Protein AF-A0A853AL76-F1 (afdb_monomer_lite)

Foldseek 3Di:
DDDDPDDDPDDDLLVVLVVQLPQPLVVLVVVLVVLVVVCVCLVVCPPPPCSVVVVVVSVVVNVVSVVVSVVSVVSNQVSQLVSLVSVVWKKKWKQAPNDIDIDTDLVSLLVVLVCQLDGPDAWKMKIAIGSGYPPDPPDPDPQKMWIWGYDNVQQKTKIKIWGADPVRDIWIKMFFAPDFDPPQDFTAPTDPHPHTDDSRRMDGNVLSSQQSSQCNNPVDRGPSTDIDTDDDDDD

Sequence (235 aa):
MSAQVEPGPVEPPAVVFARLADVPVEALDKLIEATQEVYNDLNKVHGHPYWGDLVFHQGAAMKALKEARTCLEGLRSEAIGARNTELGVTVTTAVVGGERFYAQTEDSKAELVEKVLRPPQPGASHLYVWDRPHQDPEAPGPYVQVRIVTDTENEVGVLNFTEESEDGEMTSWHTLNPEPSPEAPALPFDAGSTLKFPRNAVLPFRDLRAALDEFTRSGQRPEAVQWQPARWGDI

Secondary structure (DSSP, 8-state):
-----PPPPPPPHHHHHHHHH---HHHHHHHHHHHHHHHTTGGGGTTSTTHHHHHHHHHHHHHHHHHHHHHHHHHHHHHHHHHHHHHT--EEEEEETTEEEEE-SHHHHHHHHHHHHS-SSSS-EEEEEESS----TTSS---EEEEEEEETTTTEEEEEEEEE-TT--EEEEEEE-SS--TT----BSSTT-S-B--GGG-EEHHHHHHHHHHHHHH-SPPSSSEEEE---S--

Radius of gyration: 24.46 Å; chains: 1; bounding box: 68×35×85 Å

Structure (mmCIF, N/CA/C/O backbone):
data_AF-A0A853AL76-F1
#
_entry.id   AF-A0A853AL76-F1
#
loop_
_atom_site.group_PDB
_atom_site.id
_atom_site.type_symbol
_atom_site.label_atom_id
_atom_site.label_alt_id
_atom_site.label_comp_id
_atom_site.label_asym_id
_atom_site.label_entity_id
_atom_site.label_seq_id
_atom_site.pdbx_PDB_ins_code
_atom_site.Cartn_x
_atom_site.Cartn_y
_atom_site.Cartn_z
_atom_site.occupancy
_atom_site.B_iso_or_equiv
_atom_site.auth_seq_id
_atom_site.auth_comp_id
_atom_site.auth_asym_id
_atom_site.auth_atom_id
_atom_site.pdbx_PDB_model_num
ATOM 1 N N . MET A 1 1 ? -23.937 6.898 -52.491 1.00 42.12 1 MET A N 1
ATOM 2 C CA . MET A 1 1 ? -24.278 6.011 -51.361 1.00 42.12 1 MET A CA 1
ATOM 3 C C . MET A 1 1 ? -22.981 5.656 -50.665 1.00 42.12 1 MET A C 1
ATOM 5 O O . MET A 1 1 ? -22.247 4.821 -51.174 1.00 42.12 1 MET A O 1
ATOM 9 N N . SER A 1 2 ? -22.648 6.358 -49.583 1.00 44.88 2 SER A N 1
ATOM 10 C CA . SER A 1 2 ? -21.522 5.979 -48.728 1.00 44.88 2 SER A CA 1
ATOM 11 C C . SER A 1 2 ? -22.012 4.880 -47.798 1.00 44.88 2 SER A C 1
ATOM 13 O O . SER A 1 2 ? -22.973 5.095 -47.062 1.00 44.88 2 SER A O 1
ATOM 15 N N . ALA A 1 3 ? -21.408 3.699 -47.886 1.00 48.62 3 ALA A N 1
ATOM 16 C CA . ALA A 1 3 ? -21.666 2.620 -46.947 1.00 48.62 3 ALA A CA 1
ATOM 17 C C . ALA A 1 3 ? -21.186 3.073 -45.562 1.00 48.62 3 ALA A C 1
ATOM 19 O O . ALA A 1 3 ? -19.996 3.321 -45.366 1.00 48.62 3 ALA A O 1
ATOM 20 N N . GLN A 1 4 ? -22.120 3.235 -44.626 1.00 50.47 4 GLN A N 1
ATOM 21 C CA . GLN A 1 4 ? -21.793 3.312 -43.209 1.00 50.47 4 GLN A CA 1
ATOM 22 C C . GLN A 1 4 ? -21.205 1.957 -42.822 1.00 50.47 4 GLN A C 1
ATOM 24 O O . GLN A 1 4 ? -21.886 0.937 -42.885 1.00 50.47 4 GLN A O 1
ATOM 29 N N . VAL A 1 5 ? -19.915 1.950 -42.493 1.00 52.81 5 VAL A N 1
ATOM 30 C CA . VAL A 1 5 ? -19.285 0.826 -41.808 1.00 52.81 5 VAL A CA 1
ATOM 31 C C . VAL A 1 5 ? -19.924 0.791 -40.427 1.00 52.81 5 VAL A C 1
ATOM 33 O O . VAL A 1 5 ? -19.683 1.690 -39.621 1.00 52.81 5 VAL A O 1
ATOM 36 N N . GLU A 1 6 ? -20.800 -0.182 -40.182 1.00 52.53 6 GLU A N 1
ATOM 37 C CA . GLU A 1 6 ? -21.284 -0.431 -38.828 1.00 52.53 6 GLU A CA 1
ATOM 38 C C . GLU A 1 6 ? -20.064 -0.718 -37.944 1.00 52.53 6 GLU A C 1
ATOM 40 O O . GLU A 1 6 ? -19.235 -1.559 -38.315 1.00 52.53 6 GLU A O 1
ATOM 45 N N . PRO A 1 7 ? -19.887 -0.003 -36.818 1.00 59.12 7 PRO A N 1
ATOM 46 C CA . PRO A 1 7 ? -18.803 -0.317 -35.910 1.00 59.12 7 PRO A CA 1
ATOM 47 C C . PRO A 1 7 ? -19.027 -1.747 -35.419 1.00 59.12 7 PRO A C 1
ATOM 49 O O . PRO A 1 7 ? -20.087 -2.071 -34.881 1.00 59.12 7 PRO A O 1
ATOM 52 N N . GLY A 1 8 ? -18.037 -2.612 -35.654 1.00 62.44 8 GLY A N 1
ATOM 53 C CA . GLY A 1 8 ? -18.016 -3.954 -35.082 1.00 62.44 8 GLY A CA 1
ATOM 54 C C . GLY A 1 8 ? -18.158 -3.903 -33.554 1.00 62.44 8 GLY A C 1
ATOM 55 O O . GLY A 1 8 ? -18.044 -2.825 -32.964 1.00 62.44 8 GLY A O 1
ATOM 56 N N . PRO A 1 9 ? -18.417 -5.046 -32.897 1.00 65.94 9 PRO A N 1
ATOM 57 C CA . PRO A 1 9 ? -18.637 -5.074 -31.456 1.00 65.94 9 PRO A CA 1
ATOM 58 C C . PRO A 1 9 ? -17.486 -4.370 -30.733 1.00 65.94 9 PRO A C 1
ATOM 60 O O . PRO A 1 9 ? -16.323 -4.746 -30.883 1.00 65.94 9 PRO A O 1
ATOM 63 N N . VAL A 1 10 ? -17.827 -3.310 -29.994 1.00 79.81 10 VAL A N 1
ATOM 64 C CA . VAL A 1 10 ? -16.864 -2.534 -29.214 1.00 79.81 10 VAL A CA 1
ATOM 65 C C . VAL A 1 10 ? -16.365 -3.434 -28.095 1.00 79.81 10 VAL A C 1
ATOM 67 O O . VAL A 1 10 ? -17.145 -3.953 -27.299 1.00 79.81 10 VAL A O 1
ATOM 70 N N . GLU A 1 11 ? -15.061 -3.662 -28.077 1.00 87.12 11 GLU A N 1
ATOM 71 C CA . GLU A 1 11 ? -14.426 -4.485 -27.062 1.00 87.12 11 GLU A CA 1
ATOM 72 C C . GLU A 1 11 ? -14.565 -3.845 -25.668 1.00 87.12 11 GLU A C 1
ATOM 74 O O . GLU A 1 11 ? -14.418 -2.624 -25.552 1.00 87.12 11 GLU A O 1
ATOM 79 N N . PRO A 1 12 ? -14.828 -4.627 -24.601 1.00 91.00 12 PRO A N 1
ATOM 80 C CA . PRO A 1 12 ? -14.943 -4.071 -23.258 1.00 91.00 12 PRO A CA 1
ATOM 81 C C . PRO A 1 12 ? -13.646 -3.363 -22.819 1.00 91.00 12 PRO A C 1
ATOM 83 O O . PRO A 1 12 ? -12.567 -3.949 -22.971 1.00 91.00 12 PRO A O 1
ATOM 86 N N . PRO A 1 13 ? -13.716 -2.164 -22.206 1.00 91.44 13 PRO A N 1
ATOM 87 C CA . PRO A 1 13 ? -12.535 -1.413 -21.768 1.00 91.44 13 PRO A CA 1
ATOM 88 C C . PRO A 1 13 ? -11.568 -2.221 -20.894 1.00 91.44 13 PRO A C 1
ATOM 90 O O . PRO A 1 13 ? -10.361 -2.185 -21.121 1.00 91.44 13 PRO A O 1
ATOM 93 N N . ALA A 1 14 ? -12.082 -3.035 -19.965 1.00 90.94 14 ALA A N 1
ATOM 94 C CA . ALA A 1 14 ? -11.262 -3.895 -19.109 1.00 90.94 14 ALA A CA 1
ATOM 95 C C . ALA A 1 14 ? -10.366 -4.873 -19.899 1.00 90.94 14 ALA A C 1
ATOM 97 O O . ALA A 1 14 ? -9.240 -5.147 -19.484 1.00 90.94 14 ALA A O 1
ATOM 98 N N . VAL A 1 15 ? -10.823 -5.369 -21.057 1.00 91.81 15 VAL A N 1
ATOM 99 C CA . VAL A 1 15 ? -10.020 -6.249 -21.928 1.00 91.81 15 VAL A CA 1
ATOM 100 C C . VAL A 1 15 ? -8.903 -5.457 -22.608 1.00 91.81 15 VAL A C 1
ATOM 102 O O . VAL A 1 15 ? -7.770 -5.930 -22.703 1.00 91.81 15 VAL A O 1
ATOM 105 N N . VAL A 1 16 ? -9.191 -4.223 -23.030 1.00 93.00 16 VAL A N 1
ATOM 106 C CA . VAL A 1 16 ? -8.184 -3.324 -23.604 1.00 93.00 16 VAL A CA 1
ATOM 107 C C . VAL A 1 16 ? -7.119 -2.973 -22.564 1.00 93.00 16 VAL A C 1
ATOM 109 O O . VAL A 1 16 ? -5.931 -3.126 -22.844 1.00 93.00 16 VAL A O 1
ATOM 112 N N . PHE A 1 17 ? -7.526 -2.578 -21.355 1.00 95.06 17 PHE A N 1
ATOM 113 C CA . PHE A 1 17 ? -6.604 -2.257 -20.265 1.00 95.06 17 PHE A CA 1
ATOM 114 C C . PHE A 1 17 ? -5.781 -3.465 -19.812 1.00 95.06 17 PHE A C 1
ATOM 116 O O . PHE A 1 17 ? -4.600 -3.309 -19.520 1.00 95.06 17 PHE A O 1
ATOM 123 N N . ALA A 1 18 ? -6.346 -4.677 -19.823 1.00 92.00 18 ALA A N 1
ATOM 124 C CA . ALA A 1 18 ? -5.580 -5.890 -19.542 1.00 92.00 18 ALA A CA 1
ATOM 125 C C . ALA A 1 18 ? -4.400 -6.058 -20.512 1.00 92.00 18 ALA A C 1
ATOM 127 O O . ALA A 1 18 ? -3.281 -6.280 -20.065 1.00 92.00 18 ALA A O 1
ATOM 128 N N . ARG A 1 19 ? -4.608 -5.842 -21.817 1.00 94.56 19 ARG A N 1
ATOM 129 C CA . ARG A 1 19 ? -3.509 -5.894 -22.797 1.00 94.56 19 ARG A CA 1
ATOM 130 C C . ARG A 1 19 ? -2.503 -4.758 -22.636 1.00 94.56 19 ARG A C 1
ATOM 132 O O . ARG A 1 19 ? -1.323 -4.957 -22.891 1.00 94.56 19 ARG A O 1
ATOM 139 N N . LEU A 1 20 ? -2.955 -3.569 -22.235 1.00 93.75 20 LEU A N 1
ATOM 140 C CA . LEU A 1 20 ? -2.058 -2.449 -21.930 1.00 93.75 20 LEU A CA 1
ATOM 141 C C . LEU A 1 20 ? -1.237 -2.690 -20.654 1.00 93.75 20 LEU A C 1
ATOM 143 O O . LEU A 1 20 ? -0.178 -2.093 -20.504 1.00 93.75 20 LEU A O 1
ATOM 147 N N . ALA A 1 21 ? -1.692 -3.563 -19.753 1.00 92.81 21 ALA A N 1
ATOM 148 C CA . ALA A 1 21 ? -0.931 -3.968 -18.576 1.00 92.81 21 ALA A CA 1
ATOM 149 C C . ALA A 1 21 ? 0.169 -5.002 -18.897 1.00 92.81 21 ALA A C 1
ATOM 151 O O . ALA A 1 21 ? 1.126 -5.105 -18.133 1.00 92.81 21 ALA A O 1
ATOM 152 N N . ASP A 1 22 ? 0.094 -5.705 -20.034 1.00 92.56 22 ASP A N 1
ATOM 153 C CA . ASP A 1 22 ? 1.081 -6.710 -20.479 1.00 92.56 22 ASP A CA 1
ATOM 154 C C . ASP A 1 22 ? 2.349 -6.085 -21.113 1.00 92.56 22 ASP A C 1
ATOM 156 O O . ASP A 1 22 ? 3.023 -6.684 -21.956 1.00 92.56 22 ASP A O 1
ATOM 160 N N . VAL A 1 23 ? 2.690 -4.852 -20.730 1.00 91.12 23 VAL A N 1
ATOM 161 C CA . VAL A 1 23 ? 3.901 -4.161 -21.191 1.00 91.12 23 VAL A CA 1
ATOM 162 C C . VAL A 1 23 ? 5.145 -4.895 -20.662 1.00 91.12 23 VAL A C 1
ATOM 164 O O . VAL A 1 23 ? 5.235 -5.141 -19.459 1.00 91.12 23 VAL A O 1
ATOM 167 N N . PRO A 1 24 ? 6.137 -5.218 -21.517 1.00 90.38 24 PRO A N 1
ATOM 168 C CA . PRO A 1 24 ? 7.249 -6.100 -21.157 1.00 90.38 24 PRO A CA 1
ATOM 169 C C . PRO A 1 24 ? 8.362 -5.357 -20.398 1.00 90.38 24 PRO A C 1
ATOM 171 O O . PRO A 1 24 ? 9.476 -5.194 -20.903 1.00 90.38 24 PRO A O 1
ATOM 174 N N . VAL A 1 25 ? 8.079 -4.898 -19.179 1.00 92.94 25 VAL A N 1
ATOM 175 C CA . VAL A 1 25 ? 9.049 -4.174 -18.335 1.00 92.94 25 VAL A CA 1
ATOM 176 C C . VAL A 1 25 ? 10.286 -5.033 -18.053 1.00 92.94 25 VAL A C 1
ATOM 178 O O . VAL A 1 25 ? 11.416 -4.550 -18.128 1.00 92.94 25 VAL A O 1
ATOM 181 N N . GLU A 1 26 ? 10.102 -6.336 -17.858 1.00 92.62 26 GLU A N 1
ATOM 182 C CA . GLU A 1 26 ? 11.177 -7.286 -17.569 1.00 92.62 26 GLU A CA 1
ATOM 183 C C . GLU A 1 26 ? 12.131 -7.470 -18.766 1.00 92.62 26 GLU A C 1
ATOM 185 O O . GLU A 1 26 ? 13.280 -7.887 -18.603 1.00 92.62 26 GLU A O 1
ATOM 190 N N . ALA A 1 27 ? 11.690 -7.154 -19.990 1.00 94.19 27 ALA A N 1
ATOM 191 C CA . ALA A 1 27 ? 12.575 -7.132 -21.153 1.00 94.19 27 ALA A CA 1
ATOM 192 C C . ALA A 1 27 ? 13.536 -5.932 -21.111 1.00 94.19 27 ALA A C 1
ATOM 194 O O . ALA A 1 27 ? 14.688 -6.066 -21.530 1.00 94.19 27 ALA A O 1
ATOM 195 N N . LEU A 1 28 ? 13.097 -4.785 -20.576 1.00 94.56 28 LEU A N 1
ATOM 196 C CA . LEU A 1 28 ? 13.976 -3.638 -20.343 1.00 94.56 28 LEU A CA 1
ATOM 197 C C . LEU A 1 28 ? 14.961 -3.898 -19.208 1.00 94.56 28 LEU A C 1
ATOM 199 O O . LEU A 1 28 ? 16.113 -3.499 -19.344 1.00 94.56 28 LEU A O 1
ATOM 203 N N . ASP A 1 29 ? 14.558 -4.602 -18.148 1.00 94.75 29 ASP A N 1
ATOM 204 C CA . ASP A 1 29 ? 15.481 -5.013 -17.080 1.00 94.75 29 ASP A CA 1
ATOM 205 C C . ASP A 1 29 ? 16.657 -5.817 -17.640 1.00 94.75 29 ASP A C 1
ATOM 207 O O . ASP A 1 29 ? 17.816 -5.442 -17.456 1.00 94.75 29 ASP A O 1
ATOM 211 N N . LYS A 1 30 ? 16.367 -6.838 -18.452 1.00 95.50 30 LYS A N 1
ATOM 212 C CA . LYS A 1 30 ? 17.405 -7.637 -19.123 1.00 95.50 30 LYS A CA 1
ATOM 213 C C . LYS A 1 30 ? 18.290 -6.803 -20.047 1.00 95.50 30 LYS A C 1
ATOM 215 O O . LYS A 1 30 ? 19.490 -7.048 -20.136 1.00 95.50 30 LYS A O 1
ATOM 220 N N . LEU A 1 31 ? 17.714 -5.830 -20.756 1.00 95.56 31 LEU A N 1
ATOM 221 C CA . LEU A 1 31 ? 18.483 -4.946 -21.630 1.00 95.56 31 LEU A CA 1
ATOM 222 C C . LEU A 1 31 ? 19.400 -4.018 -20.825 1.00 95.56 31 LEU A C 1
ATOM 224 O O . LEU A 1 31 ? 20.547 -3.817 -21.220 1.00 95.56 31 LEU A O 1
ATOM 228 N N . ILE A 1 32 ? 18.921 -3.476 -19.704 1.00 96.00 32 ILE A N 1
ATOM 229 C CA . ILE A 1 32 ? 19.705 -2.653 -18.777 1.00 96.00 32 ILE A CA 1
ATOM 230 C C . ILE A 1 32 ? 20.873 -3.466 -18.217 1.00 96.00 32 ILE A C 1
ATOM 232 O O . ILE A 1 32 ? 22.007 -2.990 -18.258 1.00 96.00 32 ILE A O 1
ATOM 236 N N . GLU A 1 33 ? 20.614 -4.687 -17.746 1.00 95.75 33 GLU A N 1
ATOM 237 C CA . GLU A 1 33 ? 21.635 -5.605 -17.231 1.00 95.75 33 GLU A CA 1
ATOM 238 C C . GLU A 1 33 ? 22.691 -5.921 -18.295 1.00 95.75 33 GLU A C 1
ATOM 240 O O . GLU A 1 33 ? 23.873 -5.652 -18.083 1.00 95.75 33 GLU A O 1
ATOM 245 N N . ALA A 1 34 ? 22.272 -6.380 -19.479 1.00 93.50 34 ALA A N 1
ATOM 246 C CA . ALA A 1 34 ? 23.183 -6.698 -20.578 1.00 93.50 34 ALA A CA 1
ATOM 247 C C . ALA A 1 34 ? 24.007 -5.478 -21.027 1.00 93.50 34 ALA A C 1
ATOM 249 O O . ALA A 1 34 ? 25.199 -5.586 -21.317 1.00 93.50 34 ALA A O 1
ATOM 250 N N . THR A 1 35 ? 23.390 -4.295 -21.061 1.00 91.81 35 THR A N 1
ATOM 251 C CA . THR A 1 35 ? 24.082 -3.046 -21.407 1.00 91.81 35 THR A CA 1
ATOM 252 C C . THR A 1 35 ? 25.116 -2.679 -20.342 1.00 91.81 35 THR A C 1
ATOM 254 O O . THR A 1 35 ? 26.244 -2.312 -20.671 1.00 91.81 35 THR A O 1
ATOM 257 N N . GLN A 1 36 ? 24.775 -2.828 -19.061 1.00 92.75 36 GLN A N 1
ATOM 258 C CA . GLN A 1 36 ? 25.701 -2.591 -17.957 1.00 92.75 36 GLN A CA 1
ATOM 259 C C . GLN A 1 36 ? 26.888 -3.563 -18.001 1.00 92.75 36 GLN A C 1
ATOM 261 O O . GLN A 1 36 ? 28.026 -3.130 -17.823 1.00 92.75 36 GLN A O 1
ATOM 266 N N . GLU A 1 37 ? 26.649 -4.844 -18.292 1.00 91.50 37 GLU A N 1
ATOM 267 C CA . GLU A 1 37 ? 27.697 -5.860 -18.433 1.00 91.50 37 GLU A CA 1
ATOM 268 C C . GLU A 1 37 ? 28.711 -5.511 -19.525 1.00 91.50 37 GLU A C 1
ATOM 270 O O . GLU A 1 37 ? 29.916 -5.562 -19.271 1.00 91.50 37 GLU A O 1
ATOM 275 N N . VAL A 1 38 ? 28.243 -5.080 -20.703 1.00 87.50 38 VAL A N 1
ATOM 276 C CA . VAL A 1 38 ? 29.114 -4.632 -21.808 1.00 87.50 38 VAL A CA 1
ATOM 277 C C . VAL A 1 38 ? 30.019 -3.478 -21.372 1.00 87.50 38 VAL A C 1
ATOM 279 O O . VAL A 1 38 ? 31.178 -3.400 -21.782 1.00 87.50 38 VAL A O 1
ATOM 282 N N . TYR A 1 39 ? 29.514 -2.586 -20.522 1.00 88.56 39 TYR A N 1
ATOM 283 C CA . TYR A 1 39 ? 30.245 -1.397 -20.106 1.00 88.56 39 TYR A CA 1
ATOM 284 C C . TYR A 1 39 ? 31.073 -1.554 -18.826 1.00 88.56 39 TYR A C 1
ATOM 286 O O . TYR A 1 39 ? 31.845 -0.650 -18.497 1.00 88.56 39 TYR A O 1
ATOM 294 N N . ASN A 1 40 ? 30.994 -2.687 -18.123 1.00 88.25 40 ASN A N 1
ATOM 295 C CA . ASN A 1 40 ? 31.810 -2.939 -16.926 1.00 88.25 40 ASN A CA 1
ATOM 296 C C . ASN A 1 40 ? 33.320 -2.877 -17.218 1.00 88.25 40 ASN A C 1
ATOM 298 O O . ASN A 1 40 ? 34.125 -2.539 -16.348 1.00 88.25 40 ASN A O 1
ATOM 302 N N . ASP A 1 41 ? 33.700 -3.126 -18.469 1.00 88.38 41 ASP A N 1
ATOM 303 C CA . ASP A 1 41 ? 35.084 -3.101 -18.927 1.00 88.38 41 ASP A CA 1
ATOM 304 C C . ASP A 1 41 ? 35.587 -1.702 -19.296 1.00 88.38 41 ASP A C 1
ATOM 306 O O . ASP A 1 41 ? 36.778 -1.529 -19.556 1.00 88.38 41 ASP A O 1
ATOM 310 N N . LEU A 1 42 ? 34.733 -0.675 -19.276 1.00 86.44 42 LEU A N 1
ATOM 311 C CA . LEU A 1 42 ? 35.102 0.646 -19.778 1.00 86.44 42 LEU A CA 1
ATOM 312 C C . LEU A 1 42 ? 36.233 1.304 -18.975 1.00 86.44 42 LEU A C 1
ATOM 314 O O . LEU A 1 42 ? 37.092 1.986 -19.534 1.00 86.44 42 LEU A O 1
ATOM 318 N N . ASN A 1 43 ? 36.306 1.042 -17.671 1.00 85.44 43 ASN A N 1
ATOM 319 C CA . ASN A 1 43 ? 37.409 1.527 -16.838 1.00 85.44 43 ASN A CA 1
ATOM 320 C C . ASN A 1 43 ? 38.756 0.867 -17.179 1.00 85.44 43 ASN A C 1
ATOM 322 O O . ASN A 1 43 ? 39.803 1.434 -16.874 1.00 85.44 43 ASN A O 1
ATOM 326 N N . LYS A 1 44 ? 38.761 -0.290 -17.859 1.00 91.25 44 LYS A N 1
ATOM 327 C CA . LYS A 1 44 ? 39.996 -0.967 -18.293 1.00 91.25 44 LYS A CA 1
ATOM 328 C C . LYS A 1 44 ? 40.714 -0.219 -19.418 1.00 91.25 44 LYS A C 1
ATOM 330 O O . LYS A 1 44 ? 41.905 -0.436 -19.610 1.00 91.25 44 LYS A O 1
ATOM 335 N N . VAL A 1 45 ? 40.018 0.659 -20.146 1.00 90.56 45 VAL A N 1
ATOM 336 C CA . VAL A 1 45 ? 40.594 1.472 -21.236 1.00 90.56 45 VAL A CA 1
ATOM 337 C C . VAL A 1 45 ? 40.756 2.947 -20.850 1.00 90.56 45 VAL A C 1
ATOM 339 O O . VAL A 1 45 ? 40.865 3.818 -21.715 1.00 90.56 45 VAL A O 1
ATOM 342 N N . HIS A 1 46 ? 40.792 3.237 -19.545 1.00 90.69 46 HIS A N 1
ATOM 343 C CA . HIS A 1 46 ? 41.036 4.577 -19.017 1.00 90.69 46 HIS A CA 1
ATOM 344 C C . HIS A 1 46 ? 42.356 5.161 -19.553 1.00 90.69 46 HIS A C 1
ATOM 346 O O . HIS A 1 46 ? 43.406 4.521 -19.499 1.00 90.69 46 HIS A O 1
ATOM 352 N N . GLY A 1 47 ? 42.298 6.392 -20.071 1.00 91.19 47 GLY A N 1
ATOM 353 C CA . GLY A 1 47 ? 43.425 7.077 -20.717 1.00 91.19 47 GLY A CA 1
ATOM 354 C C . GLY A 1 47 ? 43.491 6.921 -22.242 1.00 91.19 47 GLY A C 1
ATOM 355 O O . GLY A 1 47 ? 44.291 7.604 -22.880 1.00 91.19 47 GLY A O 1
ATOM 356 N N . HIS A 1 48 ? 42.643 6.083 -22.852 1.00 96.19 48 HIS A N 1
ATOM 357 C CA . HIS A 1 48 ? 42.492 6.051 -24.310 1.00 96.19 48 HIS A CA 1
ATOM 358 C C . HIS A 1 48 ? 41.824 7.347 -24.821 1.00 96.19 48 HIS A C 1
ATOM 360 O O . HIS A 1 48 ? 40.899 7.829 -24.164 1.00 96.19 48 HIS A O 1
ATOM 366 N N . PRO A 1 49 ? 42.192 7.890 -26.003 1.00 97.25 49 PRO A N 1
ATOM 367 C CA . PRO A 1 49 ? 41.596 9.125 -26.529 1.00 97.25 49 PRO A CA 1
ATOM 368 C C . PRO A 1 49 ? 40.062 9.122 -26.620 1.00 97.25 49 PRO A C 1
ATOM 370 O O . PRO A 1 49 ? 39.438 10.142 -26.364 1.00 97.25 49 PRO A O 1
ATOM 373 N N . TYR A 1 50 ? 39.453 7.970 -26.924 1.00 94.88 50 TYR A N 1
ATOM 374 C CA . TYR A 1 50 ? 37.988 7.816 -26.993 1.00 94.88 50 TYR A CA 1
ATOM 375 C C . TYR A 1 50 ? 37.314 7.486 -25.654 1.00 94.88 50 TYR A C 1
ATOM 377 O O . TYR A 1 50 ? 36.096 7.344 -25.611 1.00 94.88 50 TYR A O 1
ATOM 385 N N . TRP A 1 51 ? 38.064 7.307 -24.562 1.00 94.00 51 TRP A N 1
ATOM 386 C CA . TRP A 1 51 ? 37.488 6.849 -23.293 1.00 94.00 51 TRP A CA 1
ATOM 387 C C . TRP A 1 51 ? 36.396 7.796 -22.780 1.00 94.00 51 TRP A C 1
ATOM 389 O O . TRP A 1 51 ? 35.325 7.336 -22.396 1.00 94.00 51 TRP A O 1
ATOM 399 N N . GLY A 1 52 ? 36.635 9.110 -22.845 1.00 92.81 52 GLY A N 1
ATOM 400 C CA . GLY A 1 52 ? 35.654 10.113 -22.420 1.00 92.81 52 GLY A CA 1
ATOM 401 C C . GLY A 1 52 ? 34.342 10.033 -23.206 1.00 92.81 52 GLY A C 1
ATOM 402 O O . GLY A 1 52 ? 33.270 10.019 -22.603 1.00 92.81 52 GLY A O 1
ATOM 403 N N . ASP A 1 53 ? 34.425 9.896 -24.532 1.00 95.62 53 ASP A N 1
ATOM 404 C CA . ASP A 1 53 ? 33.247 9.772 -25.400 1.00 95.62 53 ASP A CA 1
ATOM 405 C C . ASP A 1 53 ? 32.472 8.480 -25.113 1.00 95.62 53 ASP A C 1
ATOM 407 O O . ASP A 1 53 ? 31.243 8.483 -25.038 1.00 95.62 53 ASP A O 1
ATOM 411 N N . LEU A 1 54 ? 33.179 7.369 -24.889 1.00 93.94 54 LEU A N 1
ATOM 412 C CA . LEU A 1 54 ? 32.556 6.094 -24.532 1.00 93.94 54 LEU A CA 1
ATOM 413 C C . LEU A 1 54 ? 31.822 6.172 -23.183 1.00 93.94 54 LEU A C 1
ATOM 415 O O . LEU A 1 54 ? 30.699 5.680 -23.083 1.00 93.94 54 LEU A O 1
ATOM 419 N N . VAL A 1 55 ? 32.409 6.826 -22.170 1.00 93.06 55 VAL A N 1
ATOM 420 C CA . VAL A 1 55 ? 31.764 7.043 -20.857 1.00 93.06 55 VAL A CA 1
ATOM 421 C C . VAL A 1 55 ? 30.519 7.907 -21.013 1.00 93.06 55 VAL A C 1
ATOM 423 O O . VAL A 1 55 ? 29.470 7.601 -20.442 1.00 93.06 55 VAL A O 1
ATOM 426 N N . PHE A 1 56 ? 30.614 8.969 -21.813 1.00 94.00 56 PHE A N 1
ATOM 427 C CA . PHE A 1 56 ? 29.487 9.845 -22.102 1.00 94.00 56 PHE A CA 1
ATOM 428 C C . PHE A 1 56 ? 28.331 9.078 -22.764 1.00 94.00 56 PHE A C 1
ATOM 430 O O . PHE A 1 56 ? 27.194 9.145 -22.290 1.00 94.00 56 PHE A O 1
ATOM 437 N N . HIS A 1 57 ? 28.615 8.301 -23.812 1.00 94.19 57 HIS A N 1
ATOM 438 C CA . HIS A 1 57 ? 27.601 7.512 -24.513 1.00 94.19 57 HIS A CA 1
ATOM 439 C C . HIS A 1 57 ? 26.999 6.406 -23.639 1.00 94.19 57 HIS A C 1
ATOM 441 O O . HIS A 1 57 ? 25.780 6.234 -23.662 1.00 94.19 57 HIS A O 1
ATOM 447 N N . GLN A 1 58 ? 27.806 5.716 -22.823 1.00 93.62 58 GLN A N 1
ATOM 448 C CA . GLN A 1 58 ? 27.304 4.777 -21.816 1.00 93.62 58 GLN A CA 1
ATOM 449 C C . GLN A 1 58 ? 26.316 5.472 -20.876 1.00 93.62 58 GLN A C 1
ATOM 451 O O . GLN A 1 58 ? 25.205 4.982 -20.678 1.00 93.62 58 GLN A O 1
ATOM 456 N N . GLY A 1 59 ? 26.716 6.599 -20.279 1.00 93.38 59 GLY A N 1
ATOM 457 C CA . GLY A 1 59 ? 25.887 7.319 -19.314 1.00 93.38 59 GLY A CA 1
ATOM 458 C C . GLY A 1 59 ? 24.551 7.747 -19.920 1.00 93.38 59 GLY A C 1
ATOM 459 O O . GLY A 1 59 ? 23.502 7.537 -19.310 1.00 93.38 59 GLY A O 1
ATOM 460 N N . ALA A 1 60 ? 24.581 8.275 -21.147 1.00 96.00 60 ALA A N 1
ATOM 461 C CA . ALA A 1 60 ? 23.385 8.668 -21.884 1.00 96.00 60 ALA A CA 1
ATOM 462 C C . ALA A 1 60 ? 22.466 7.472 -22.195 1.00 96.00 60 ALA A C 1
ATOM 464 O O . ALA A 1 60 ? 21.263 7.551 -21.947 1.00 96.00 60 ALA A O 1
ATOM 465 N N . ALA A 1 61 ? 23.019 6.355 -22.680 1.00 95.38 61 ALA A N 1
ATOM 466 C CA . ALA A 1 61 ? 22.249 5.150 -22.989 1.00 95.38 61 ALA A CA 1
ATOM 467 C C . ALA A 1 61 ? 21.619 4.533 -21.731 1.00 95.38 61 ALA A C 1
ATOM 469 O O . ALA A 1 61 ? 20.423 4.244 -21.715 1.00 95.38 61 ALA A O 1
ATOM 470 N N . MET A 1 62 ? 22.391 4.397 -20.649 1.00 95.88 62 MET A N 1
ATOM 471 C CA . MET A 1 62 ? 21.896 3.859 -19.378 1.00 95.88 62 MET A CA 1
ATOM 472 C C . MET A 1 62 ? 20.806 4.736 -18.768 1.00 95.88 62 MET A C 1
ATOM 474 O O . MET A 1 62 ? 19.838 4.213 -18.217 1.00 95.88 62 MET A O 1
ATOM 478 N N . LYS A 1 63 ? 20.943 6.062 -18.870 1.00 96.69 63 LYS A N 1
ATOM 479 C CA . LYS A 1 63 ? 19.904 7.000 -18.445 1.00 96.69 63 LYS A CA 1
ATOM 480 C C . LYS A 1 63 ? 18.619 6.794 -19.251 1.00 96.69 63 LYS A C 1
ATOM 482 O O . LYS A 1 63 ? 17.574 6.581 -18.647 1.00 96.69 63 LYS A O 1
ATOM 487 N N . ALA A 1 64 ? 18.710 6.771 -20.582 1.00 96.94 64 ALA A N 1
ATOM 488 C CA . ALA A 1 64 ? 17.551 6.592 -21.455 1.00 96.94 64 ALA A CA 1
ATOM 489 C C . ALA A 1 64 ? 16.826 5.256 -21.212 1.00 96.94 64 ALA A C 1
ATOM 491 O O . ALA A 1 64 ? 15.599 5.221 -21.173 1.00 96.94 64 ALA A O 1
ATOM 492 N N . LEU A 1 65 ? 17.566 4.162 -20.998 1.00 96.44 65 LEU A N 1
ATOM 493 C CA . LEU A 1 65 ? 16.975 2.856 -20.687 1.00 96.44 65 LEU A CA 1
ATOM 494 C C . LEU A 1 65 ? 16.231 2.862 -19.346 1.00 96.44 65 LEU A C 1
ATOM 496 O O . LEU A 1 65 ? 15.121 2.339 -19.259 1.00 96.44 65 LEU A O 1
ATOM 500 N N . LYS A 1 66 ? 16.816 3.474 -18.309 1.00 95.81 66 LYS A N 1
ATOM 501 C CA . LYS A 1 66 ? 16.175 3.602 -16.991 1.00 95.81 66 LYS A CA 1
ATOM 502 C C . LYS A 1 66 ? 14.926 4.478 -17.050 1.00 95.81 66 LYS A C 1
ATOM 504 O O . LYS A 1 66 ? 13.909 4.107 -16.479 1.00 95.81 66 LYS A O 1
ATOM 509 N N . GLU A 1 67 ? 14.978 5.594 -17.774 1.00 96.31 67 GLU A N 1
ATOM 510 C CA . GLU A 1 67 ? 13.818 6.467 -17.989 1.00 96.31 67 GLU A CA 1
ATOM 511 C C . GLU A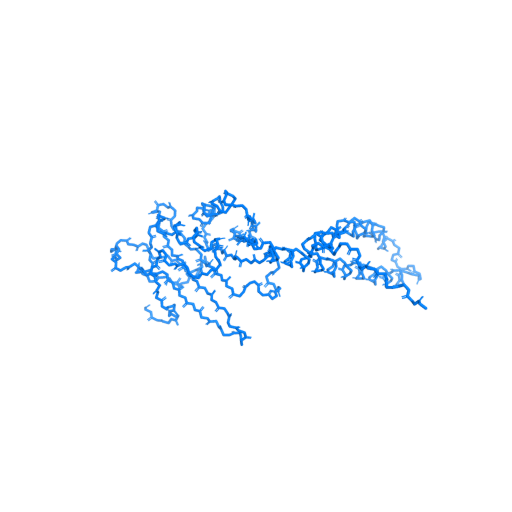 1 67 ? 12.701 5.739 -18.745 1.00 96.31 67 GLU A C 1
ATOM 513 O O . GLU A 1 67 ? 11.554 5.754 -18.301 1.00 96.31 67 GLU A O 1
ATOM 518 N N . ALA A 1 68 ? 13.032 5.027 -19.828 1.00 96.00 68 ALA A N 1
ATOM 519 C CA . ALA A 1 68 ? 12.067 4.221 -20.571 1.00 96.00 68 ALA A CA 1
ATOM 520 C C . ALA A 1 68 ? 11.415 3.152 -19.683 1.00 96.00 68 ALA A C 1
ATOM 522 O O . ALA A 1 68 ? 10.198 2.975 -19.728 1.00 96.00 68 ALA A O 1
ATOM 523 N N . ARG A 1 69 ? 12.205 2.480 -18.838 1.00 95.62 69 ARG A N 1
ATOM 524 C CA . ARG A 1 69 ? 11.703 1.502 -17.868 1.00 95.62 69 ARG A CA 1
ATOM 525 C C . ARG A 1 69 ? 10.704 2.137 -16.903 1.00 95.62 69 ARG A C 1
ATOM 527 O O . ARG A 1 69 ? 9.618 1.595 -16.736 1.00 95.62 69 ARG A O 1
ATOM 534 N N . THR A 1 70 ? 11.038 3.284 -16.312 1.00 93.19 70 THR A N 1
ATOM 535 C CA . THR A 1 70 ? 10.129 4.018 -15.418 1.00 93.19 70 THR A CA 1
ATOM 536 C C . THR A 1 70 ? 8.832 4.410 -16.127 1.00 93.19 70 THR A C 1
ATOM 538 O O . THR A 1 70 ? 7.752 4.218 -15.575 1.00 93.19 70 THR A O 1
ATOM 541 N N . CYS A 1 71 ? 8.908 4.902 -17.368 1.00 93.62 71 CYS A N 1
ATOM 542 C CA . CYS A 1 71 ? 7.718 5.247 -18.147 1.00 93.62 71 CYS A CA 1
ATOM 543 C C . CYS A 1 71 ? 6.826 4.031 -18.435 1.00 93.62 71 CYS A C 1
ATOM 545 O O . CYS A 1 71 ? 5.605 4.135 -18.331 1.00 93.62 71 CYS A O 1
ATOM 547 N N . LEU A 1 72 ? 7.416 2.886 -18.793 1.00 94.44 72 LEU A N 1
ATOM 548 C CA . LEU A 1 72 ? 6.659 1.658 -19.047 1.00 94.44 72 LEU A CA 1
ATOM 549 C C . LEU A 1 72 ? 6.029 1.088 -17.772 1.00 94.44 72 LEU A C 1
ATOM 551 O O . LEU A 1 72 ? 4.894 0.622 -17.828 1.00 94.44 72 LEU A O 1
ATOM 555 N N . GLU A 1 73 ? 6.719 1.167 -16.633 1.00 93.06 73 GLU A N 1
ATOM 556 C CA . GLU A 1 73 ? 6.151 0.770 -15.340 1.00 93.06 73 GLU A CA 1
ATOM 557 C C . GLU A 1 73 ? 4.964 1.664 -14.959 1.00 93.06 73 GLU A C 1
ATOM 559 O O . GLU A 1 73 ? 3.911 1.162 -14.572 1.00 93.06 73 GLU A O 1
ATOM 564 N N . GLY A 1 74 ? 5.086 2.982 -15.161 1.00 91.62 74 GLY A N 1
ATOM 565 C CA . GLY A 1 74 ? 3.979 3.920 -14.974 1.00 91.62 74 GLY A CA 1
ATOM 566 C C . GLY A 1 74 ? 2.778 3.579 -15.859 1.00 91.62 74 GLY A C 1
ATOM 567 O O . GLY A 1 74 ? 1.663 3.454 -15.363 1.00 91.62 74 GLY A O 1
ATOM 568 N N . LEU A 1 75 ? 3.004 3.330 -17.155 1.00 93.12 75 LEU A N 1
ATOM 569 C CA . LEU A 1 75 ? 1.949 2.913 -18.085 1.00 93.12 75 LEU A CA 1
ATOM 570 C C . LEU A 1 75 ? 1.250 1.623 -17.629 1.00 93.12 75 LEU A C 1
ATOM 572 O O . LEU A 1 75 ? 0.021 1.553 -17.632 1.00 93.12 75 LEU A O 1
ATOM 576 N N . ARG A 1 76 ? 2.025 0.610 -17.230 1.00 94.25 76 ARG A N 1
ATOM 577 C CA . ARG A 1 76 ? 1.505 -0.660 -16.709 1.00 94.25 76 ARG A CA 1
ATOM 578 C C . ARG A 1 76 ? 0.669 -0.437 -15.448 1.00 94.25 76 ARG A C 1
ATOM 580 O O . ARG A 1 76 ? -0.427 -0.985 -15.344 1.00 94.25 76 ARG A O 1
ATOM 587 N N . SER A 1 77 ? 1.160 0.374 -14.515 1.00 92.81 77 SER A N 1
ATOM 588 C CA . SER A 1 77 ? 0.471 0.717 -13.268 1.00 92.81 77 SER A CA 1
ATOM 589 C C . SER A 1 77 ? -0.860 1.441 -13.523 1.00 92.81 77 SER A C 1
ATOM 591 O O . SER A 1 77 ? -1.883 1.097 -12.926 1.00 92.81 77 SER A O 1
ATOM 593 N N . GLU A 1 78 ? -0.893 2.382 -14.471 1.00 93.25 78 GLU A N 1
ATOM 594 C CA . GLU A 1 78 ? -2.118 3.057 -14.932 1.00 93.25 78 GLU A CA 1
ATOM 595 C C . GLU A 1 78 ? -3.106 2.100 -15.596 1.00 93.25 78 GLU A C 1
ATOM 597 O O . GLU A 1 78 ? -4.291 2.098 -15.260 1.00 93.25 78 GLU A O 1
ATOM 602 N N . ALA A 1 79 ? -2.633 1.213 -16.469 1.00 95.12 79 ALA A N 1
ATOM 603 C CA . ALA A 1 79 ? -3.487 0.215 -17.102 1.00 95.12 79 ALA A CA 1
ATOM 604 C C . ALA A 1 79 ? -4.098 -0.770 -16.085 1.00 95.12 79 ALA A C 1
ATOM 606 O O . ALA A 1 79 ? -5.273 -1.124 -16.198 1.00 95.12 79 ALA A O 1
ATOM 607 N N . ILE A 1 80 ? -3.332 -1.192 -15.070 1.00 94.94 80 ILE A N 1
ATOM 608 C CA . ILE A 1 80 ? -3.829 -2.052 -13.985 1.00 94.94 80 ILE A CA 1
ATOM 609 C C . ILE A 1 80 ? -4.912 -1.334 -13.177 1.00 94.94 80 ILE A C 1
ATOM 611 O O . ILE A 1 80 ? -5.975 -1.922 -12.968 1.00 94.94 80 ILE A O 1
ATOM 615 N N . GLY A 1 81 ? -4.660 -0.090 -12.757 1.00 93.81 81 GLY A N 1
ATOM 616 C CA . GLY A 1 81 ? -5.625 0.711 -11.996 1.00 93.81 81 GLY A CA 1
ATOM 617 C C . GLY A 1 81 ? -6.924 0.919 -12.772 1.00 93.81 81 GLY A C 1
ATOM 618 O O . GLY A 1 81 ? -8.001 0.592 -12.279 1.00 93.81 81 GLY A O 1
ATOM 619 N N . ALA A 1 82 ? -6.827 1.335 -14.038 1.00 94.50 82 ALA A N 1
ATOM 620 C CA . ALA A 1 82 ? -7.988 1.517 -14.907 1.00 94.50 82 ALA A CA 1
ATOM 621 C C . ALA A 1 82 ? -8.800 0.222 -15.072 1.00 94.50 82 ALA A C 1
ATOM 623 O O . ALA A 1 82 ? -10.015 0.221 -14.887 1.00 94.50 82 ALA A O 1
ATOM 624 N N . ARG A 1 83 ? -8.137 -0.911 -15.347 1.00 95.88 83 ARG A N 1
ATOM 625 C CA . ARG A 1 83 ? -8.806 -2.217 -15.442 1.00 95.88 83 ARG A CA 1
ATOM 626 C C . ARG A 1 83 ? -9.531 -2.577 -14.147 1.00 95.88 83 ARG A C 1
ATOM 628 O O . ARG A 1 83 ? -10.657 -3.058 -14.194 1.00 95.88 83 ARG A O 1
ATOM 635 N N . ASN A 1 84 ? -8.869 -2.419 -13.007 1.00 95.31 84 ASN A N 1
ATOM 636 C CA . ASN A 1 84 ? -9.425 -2.813 -11.719 1.00 95.31 84 ASN A CA 1
ATOM 637 C C . ASN A 1 84 ? -10.616 -1.928 -11.332 1.00 95.31 84 ASN A C 1
ATOM 639 O O . ASN A 1 84 ? -11.625 -2.463 -10.877 1.00 95.31 84 ASN A O 1
ATOM 643 N N . THR A 1 85 ? -10.554 -0.626 -11.616 1.00 93.75 85 THR A N 1
ATOM 644 C CA . THR A 1 85 ? -11.683 0.303 -11.465 1.00 93.75 85 THR A CA 1
ATOM 645 C C . THR A 1 85 ? -12.889 -0.129 -12.300 1.00 93.75 85 THR A C 1
ATOM 647 O O . THR A 1 85 ? -13.990 -0.227 -11.762 1.00 93.75 85 THR A O 1
ATOM 650 N N . GLU A 1 86 ? -12.694 -0.492 -13.572 1.00 93.88 86 GLU A N 1
ATOM 651 C CA . GLU A 1 86 ? -13.770 -1.020 -14.434 1.00 93.88 86 GLU A CA 1
ATOM 652 C C . GLU A 1 86 ? -14.400 -2.312 -13.884 1.00 93.88 86 GLU A C 1
ATOM 654 O O . GLU A 1 86 ? -15.583 -2.578 -14.094 1.00 93.88 86 GLU A O 1
ATOM 659 N N . LEU A 1 87 ? -13.615 -3.130 -13.179 1.00 92.56 87 LEU A N 1
ATOM 660 C CA . LEU A 1 87 ? -14.063 -4.396 -12.597 1.00 92.56 87 LEU A CA 1
ATOM 661 C C . LEU A 1 87 ? -14.580 -4.261 -11.154 1.00 92.56 87 LEU A C 1
ATOM 663 O O . LEU A 1 87 ? -15.042 -5.254 -10.592 1.00 92.56 87 LEU A O 1
ATOM 667 N N . GLY A 1 88 ? -14.490 -3.077 -10.537 1.00 92.62 88 GLY A N 1
ATOM 668 C CA . GLY A 1 88 ? -14.794 -2.882 -9.115 1.00 92.62 88 GLY A CA 1
ATOM 669 C C . GLY A 1 88 ? -13.859 -3.657 -8.176 1.00 92.62 88 GLY A C 1
ATOM 670 O O . GLY A 1 88 ? -14.266 -4.061 -7.088 1.00 92.62 88 GLY A O 1
ATOM 671 N N . VAL A 1 89 ? -12.621 -3.913 -8.605 1.00 93.19 89 VAL A N 1
ATOM 672 C CA . VAL A 1 89 ? -11.606 -4.655 -7.846 1.00 93.19 89 VAL A CA 1
ATOM 673 C C . VAL A 1 89 ? -10.695 -3.680 -7.110 1.00 93.19 89 VAL A C 1
ATOM 675 O O . VAL A 1 89 ? -10.205 -2.718 -7.693 1.00 93.19 89 VAL A O 1
ATOM 678 N N . THR A 1 90 ? -10.402 -3.975 -5.844 1.00 95.62 90 THR A N 1
ATOM 679 C CA . THR A 1 90 ? -9.412 -3.240 -5.049 1.00 95.62 90 THR A CA 1
ATOM 680 C C . THR A 1 90 ? -8.247 -4.133 -4.649 1.00 95.62 90 THR A C 1
ATOM 682 O O . THR A 1 90 ? -8.415 -5.318 -4.339 1.00 95.62 90 THR A O 1
ATOM 685 N N . VAL A 1 91 ? -7.057 -3.541 -4.614 1.00 97.25 91 VAL A N 1
ATOM 686 C CA . VAL A 1 91 ? -5.831 -4.155 -4.116 1.00 97.25 91 VAL A CA 1
ATOM 687 C C . VAL A 1 91 ? -5.543 -3.613 -2.724 1.00 97.25 91 VAL A C 1
ATOM 689 O O . VAL A 1 91 ? -5.476 -2.402 -2.520 1.00 97.25 91 VAL A O 1
ATOM 692 N N . THR A 1 92 ? -5.344 -4.514 -1.768 1.00 98.19 92 THR A N 1
ATOM 693 C CA . THR A 1 92 ? -4.824 -4.174 -0.446 1.00 98.19 92 THR A CA 1
ATOM 694 C C . THR A 1 92 ? -3.307 -4.307 -0.460 1.00 98.19 92 THR A C 1
ATOM 696 O O . THR A 1 92 ? -2.792 -5.381 -0.772 1.00 98.19 92 THR A O 1
ATOM 699 N N . THR A 1 93 ? -2.595 -3.241 -0.100 1.00 98.19 93 THR A N 1
ATOM 700 C CA . THR A 1 93 ? -1.149 -3.261 0.145 1.00 98.19 93 THR A CA 1
ATOM 701 C C . THR A 1 93 ? -0.889 -3.219 1.644 1.00 98.19 93 THR A C 1
ATOM 703 O O . THR A 1 93 ? -1.344 -2.294 2.311 1.00 98.19 93 THR A O 1
ATOM 706 N N . ALA A 1 94 ? -0.112 -4.167 2.164 1.00 97.94 94 ALA A N 1
ATOM 707 C CA . ALA A 1 94 ? 0.419 -4.134 3.524 1.00 97.94 94 ALA A CA 1
ATOM 708 C C . ALA A 1 94 ? 1.918 -3.821 3.513 1.00 97.94 94 ALA A C 1
ATOM 710 O O . ALA A 1 94 ? 2.655 -4.431 2.742 1.00 97.94 94 ALA A O 1
ATOM 711 N N . VAL A 1 95 ? 2.374 -2.929 4.390 1.00 96.62 95 VAL A N 1
ATOM 712 C CA . VAL A 1 95 ? 3.793 -2.726 4.709 1.00 96.62 95 VAL A CA 1
ATOM 713 C C . VAL A 1 95 ? 4.040 -3.297 6.099 1.00 96.62 95 VAL A C 1
ATOM 715 O O . VAL A 1 95 ? 3.501 -2.789 7.081 1.00 96.62 95 VAL A O 1
ATOM 718 N N . VAL A 1 96 ? 4.836 -4.360 6.190 1.00 95.62 96 VAL A N 1
ATOM 719 C CA . VAL A 1 96 ? 5.149 -5.049 7.450 1.00 95.62 96 VAL A CA 1
ATOM 720 C C . VAL A 1 96 ? 6.655 -5.229 7.541 1.00 95.62 96 VAL A C 1
ATOM 722 O O . VAL A 1 96 ? 7.251 -5.894 6.698 1.00 95.62 96 VAL A O 1
ATOM 725 N N . GLY A 1 97 ? 7.291 -4.613 8.541 1.00 90.62 97 GLY A N 1
ATOM 726 C CA . GLY A 1 97 ? 8.751 -4.673 8.694 1.00 90.62 97 GLY A CA 1
ATOM 727 C C . GLY A 1 97 ? 9.526 -4.087 7.504 1.00 90.62 97 GLY A C 1
ATOM 728 O O . GLY A 1 97 ? 10.633 -4.528 7.220 1.00 90.62 97 GLY A O 1
ATOM 729 N N . GLY A 1 98 ? 8.932 -3.133 6.778 1.00 90.31 98 GLY A N 1
ATOM 730 C CA . GLY A 1 98 ? 9.503 -2.543 5.561 1.00 90.31 98 GLY A CA 1
ATOM 731 C C . GLY A 1 98 ? 9.264 -3.349 4.279 1.00 90.31 98 GLY A C 1
ATOM 732 O O . GLY A 1 98 ? 9.527 -2.842 3.189 1.00 90.31 98 GLY A O 1
ATOM 733 N N . GLU A 1 99 ? 8.720 -4.564 4.376 1.00 94.38 99 GLU A N 1
ATOM 734 C CA . GLU A 1 99 ? 8.348 -5.379 3.218 1.00 94.38 99 GLU A CA 1
ATOM 735 C C . GLU A 1 99 ? 6.903 -5.108 2.791 1.00 94.38 99 GLU A C 1
ATOM 737 O O . GLU A 1 99 ? 6.019 -4.928 3.631 1.00 94.38 99 GLU A O 1
ATOM 742 N N . ARG A 1 100 ? 6.660 -5.098 1.474 1.00 96.00 100 ARG A N 1
ATOM 743 C CA . ARG A 1 100 ? 5.331 -4.894 0.886 1.00 96.00 100 ARG A CA 1
ATOM 744 C C . ARG A 1 100 ? 4.691 -6.216 0.480 1.00 96.00 100 ARG A C 1
ATOM 746 O O . ARG A 1 100 ? 5.319 -7.037 -0.185 1.00 96.00 100 ARG A O 1
ATOM 753 N N . PHE A 1 101 ? 3.415 -6.369 0.808 1.00 97.44 101 PHE A N 1
ATOM 754 C CA . PHE A 1 101 ? 2.580 -7.506 0.433 1.00 97.44 101 PHE A CA 1
ATOM 755 C C . PHE A 1 101 ? 1.291 -7.014 -0.218 1.00 97.44 101 PHE A C 1
ATOM 757 O O . PHE A 1 101 ? 0.793 -5.947 0.136 1.00 97.44 101 PHE A O 1
ATOM 764 N N . TYR A 1 102 ? 0.745 -7.791 -1.152 1.00 97.06 102 TYR A N 1
ATOM 765 C CA . TYR A 1 102 ? -0.405 -7.388 -1.960 1.00 97.06 102 TYR A CA 1
ATOM 766 C C . TYR A 1 102 ? -1.472 -8.479 -1.953 1.00 97.06 102 TYR A C 1
ATOM 768 O O . TYR A 1 102 ? -1.148 -9.653 -2.125 1.00 97.06 102 TYR A O 1
ATOM 776 N N . ALA A 1 103 ? -2.734 -8.088 -1.803 1.00 97.56 103 ALA A N 1
ATOM 777 C CA . ALA A 1 103 ? -3.879 -8.990 -1.811 1.00 97.56 103 ALA A CA 1
ATOM 778 C C . ALA A 1 103 ? -5.029 -8.420 -2.641 1.00 97.56 103 ALA A C 1
ATOM 780 O O . ALA A 1 103 ? -5.269 -7.213 -2.652 1.00 97.56 103 ALA A O 1
ATOM 781 N N . GLN A 1 104 ? -5.750 -9.301 -3.329 1.00 94.75 104 GLN A N 1
ATOM 782 C CA . GLN A 1 104 ? -6.878 -8.934 -4.199 1.00 94.75 104 GLN A CA 1
ATOM 783 C C . GLN A 1 104 ? -8.110 -9.790 -3.912 1.00 94.75 104 GLN A C 1
ATOM 785 O O . GLN A 1 104 ? -9.230 -9.289 -3.958 1.00 94.75 104 GLN A O 1
ATOM 790 N N . THR A 1 105 ? -7.908 -11.065 -3.576 1.00 95.31 105 THR A N 1
ATOM 791 C CA . THR A 1 105 ? -8.986 -11.976 -3.185 1.00 95.31 105 THR A CA 1
ATOM 792 C C . THR A 1 105 ? -9.274 -11.857 -1.696 1.00 95.31 105 THR A C 1
ATOM 794 O O . THR A 1 105 ? -8.391 -11.491 -0.923 1.00 95.31 105 THR A O 1
ATOM 797 N N . GLU A 1 106 ? -10.491 -12.209 -1.293 1.00 94.88 106 GLU A N 1
ATOM 798 C CA . GLU A 1 106 ? -10.907 -12.224 0.112 1.00 94.88 106 GLU A CA 1
ATOM 799 C C . GLU A 1 106 ? -9.970 -13.074 0.985 1.00 94.88 106 GLU A C 1
ATOM 801 O O . GLU A 1 106 ? -9.458 -12.571 1.982 1.00 94.88 106 GLU A O 1
ATOM 806 N N . ASP A 1 107 ? -9.625 -14.287 0.541 1.00 96.50 107 ASP A N 1
ATOM 807 C CA . ASP A 1 107 ? -8.688 -15.169 1.252 1.00 96.50 107 ASP A CA 1
ATOM 808 C C . ASP A 1 107 ? -7.310 -14.514 1.447 1.00 96.50 107 ASP A C 1
ATOM 810 O O . ASP A 1 107 ? -6.787 -14.462 2.558 1.00 96.50 107 ASP A O 1
ATOM 814 N N . SER A 1 108 ? -6.738 -13.933 0.382 1.00 97.31 108 SER A N 1
ATOM 815 C CA . SER A 1 108 ? -5.436 -13.255 0.477 1.00 97.31 108 SER A CA 1
ATOM 816 C C . SER A 1 108 ? -5.488 -12.000 1.358 1.00 97.31 108 SER A C 1
ATOM 818 O O . SER A 1 108 ? -4.502 -11.659 2.010 1.00 97.31 108 SER A O 1
ATOM 820 N N . LYS A 1 109 ? -6.635 -11.307 1.406 1.00 98.19 109 LYS A N 1
ATOM 821 C CA . LYS A 1 109 ? -6.841 -10.141 2.276 1.00 98.19 109 LYS A CA 1
ATOM 822 C C . LYS A 1 109 ? -6.910 -10.573 3.740 1.00 98.19 109 LYS A C 1
ATOM 824 O O . LYS A 1 109 ? -6.237 -9.958 4.561 1.00 98.19 109 LYS A O 1
ATOM 829 N N . ALA A 1 110 ? -7.616 -11.661 4.049 1.00 97.75 110 ALA A N 1
ATOM 830 C CA . ALA A 1 110 ? -7.659 -12.234 5.394 1.00 97.75 110 ALA A CA 1
ATOM 831 C C . ALA A 1 110 ? -6.262 -12.668 5.881 1.00 97.75 110 ALA A C 1
ATOM 833 O O . ALA A 1 110 ? -5.878 -12.381 7.016 1.00 97.75 110 ALA A O 1
ATOM 834 N N . GLU A 1 111 ? -5.450 -13.277 5.010 1.00 97.75 111 GLU A N 1
ATOM 835 C CA . GLU A 1 111 ? -4.051 -13.606 5.325 1.00 97.75 111 GLU A CA 1
ATOM 836 C C . GLU A 1 111 ? -3.206 -12.356 5.631 1.00 97.75 111 GLU A C 1
ATOM 838 O O . GLU A 1 111 ? -2.402 -12.364 6.569 1.00 97.75 111 GLU A O 1
ATOM 843 N N . LEU A 1 112 ? -3.395 -11.260 4.882 1.00 97.81 112 LEU A N 1
ATOM 844 C CA . LEU A 1 112 ? -2.731 -9.989 5.186 1.00 97.81 112 LEU A CA 1
ATOM 845 C C . LEU A 1 112 ? -3.178 -9.403 6.523 1.00 97.81 112 LEU A C 1
ATOM 847 O O . LEU A 1 112 ? -2.335 -8.870 7.246 1.00 97.81 112 LEU A O 1
ATOM 851 N N . VAL A 1 113 ? -4.464 -9.505 6.865 1.00 98.44 113 VAL A N 1
ATOM 852 C CA . VAL A 1 113 ? -4.987 -9.038 8.155 1.00 98.44 113 VAL A CA 1
ATOM 853 C C . VAL A 1 113 ? -4.309 -9.777 9.309 1.00 98.44 113 VAL A C 1
ATOM 855 O O . VAL A 1 113 ? -3.797 -9.133 10.226 1.00 98.44 113 VAL A O 1
ATOM 858 N N . GLU A 1 114 ? -4.190 -11.104 9.240 1.00 97.75 114 GLU A N 1
ATOM 859 C CA . GLU A 1 114 ? -3.444 -11.864 10.254 1.00 97.75 114 GLU A CA 1
ATOM 860 C C . GLU A 1 114 ? -1.974 -11.440 10.328 1.00 97.75 114 GLU A C 1
ATOM 862 O O . GLU A 1 114 ? -1.411 -11.309 11.419 1.00 97.75 114 GLU A O 1
ATOM 867 N N . LYS A 1 115 ? -1.354 -11.165 9.177 1.00 97.50 115 LYS A N 1
ATOM 868 C CA . LYS A 1 115 ? 0.047 -10.746 9.109 1.00 97.50 115 LYS A CA 1
ATOM 869 C C . LYS A 1 115 ? 0.303 -9.392 9.771 1.00 97.50 115 LYS A C 1
ATOM 871 O O . LYS A 1 115 ? 1.317 -9.249 10.451 1.00 97.50 115 LYS A O 1
ATOM 876 N N . VAL A 1 116 ? -0.583 -8.410 9.594 1.00 97.69 116 VAL A N 1
ATOM 877 C CA . VAL A 1 116 ? -0.427 -7.088 10.232 1.00 97.69 116 VAL A CA 1
ATOM 878 C C . VAL A 1 116 ? -0.811 -7.097 11.711 1.00 97.69 116 VAL A C 1
ATOM 880 O O . VAL A 1 116 ? -0.312 -6.265 12.463 1.00 97.69 116 VAL A O 1
ATOM 883 N N . LEU A 1 117 ? -1.671 -8.028 12.141 1.00 97.81 117 LEU A N 1
ATOM 884 C CA . LEU A 1 117 ? -1.987 -8.223 13.559 1.00 97.81 117 LEU A CA 1
ATOM 885 C C . LEU A 1 117 ? -0.853 -8.934 14.304 1.00 97.81 117 LEU A C 1
ATOM 887 O O . LEU A 1 117 ? -0.673 -8.727 15.501 1.00 97.81 117 LEU A O 1
ATOM 891 N N . ARG A 1 118 ? -0.084 -9.780 13.612 1.00 97.12 118 ARG A N 1
ATOM 892 C CA . ARG A 1 118 ? 1.051 -10.517 14.182 1.00 97.12 118 ARG A CA 1
ATOM 893 C C . ARG A 1 118 ? 2.320 -10.293 13.360 1.00 97.12 118 ARG A C 1
ATOM 895 O O . ARG A 1 118 ? 2.821 -11.235 12.738 1.00 97.12 118 ARG A O 1
ATOM 902 N N . PRO A 1 119 ? 2.857 -9.060 13.346 1.00 94.50 119 PRO A N 1
ATOM 903 C CA . PRO A 1 119 ? 4.062 -8.769 12.592 1.00 94.50 119 PRO A CA 1
ATOM 904 C C . PRO A 1 119 ? 5.259 -9.547 13.172 1.00 94.50 119 PRO A C 1
ATOM 906 O O . PRO A 1 119 ? 5.354 -9.727 14.388 1.00 94.50 119 PRO A O 1
ATOM 909 N N . PRO A 1 120 ? 6.208 -9.992 12.329 1.00 89.88 120 PRO A N 1
ATOM 910 C CA . PRO A 1 120 ? 7.364 -10.776 12.771 1.00 89.88 120 PRO A CA 1
ATOM 911 C C . PRO A 1 120 ? 8.349 -9.972 13.630 1.00 89.88 120 PRO A C 1
ATOM 913 O O . PRO A 1 120 ? 9.155 -10.555 14.352 1.00 89.88 120 PRO A O 1
ATOM 916 N N . GLN A 1 121 ? 8.319 -8.642 13.529 1.00 86.12 121 GLN A N 1
ATOM 917 C CA . GLN A 1 121 ? 9.153 -7.732 14.305 1.00 86.12 121 GLN A CA 1
ATOM 918 C C . GLN A 1 121 ? 8.280 -6.625 14.910 1.00 86.12 121 GLN A C 1
ATOM 920 O O . GLN A 1 121 ? 7.3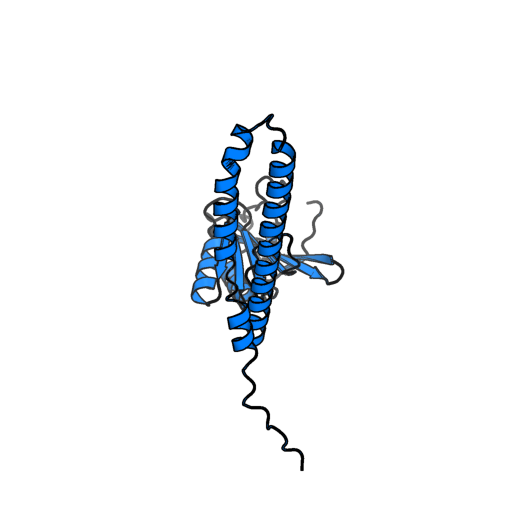05 -6.217 14.273 1.00 86.12 121 GLN A O 1
ATOM 925 N N . PRO A 1 122 ? 8.623 -6.110 16.106 1.00 84.00 122 PRO A N 1
ATOM 926 C CA . PRO A 1 122 ? 7.935 -4.964 16.686 1.00 84.00 122 PRO A CA 1
ATOM 927 C C . PRO A 1 122 ? 8.027 -3.733 15.781 1.00 84.00 122 PRO A C 1
ATOM 929 O O . PRO A 1 122 ? 9.085 -3.434 15.228 1.00 84.00 122 PRO A O 1
ATOM 932 N N . GLY A 1 123 ? 6.935 -2.984 15.678 1.00 87.56 123 GLY A N 1
ATOM 933 C CA . GLY A 1 123 ? 6.860 -1.775 14.868 1.00 87.56 123 GLY A CA 1
ATOM 934 C C . GLY A 1 123 ? 5.449 -1.534 14.354 1.00 87.56 123 GLY A C 1
ATOM 935 O O . GLY A 1 123 ? 4.556 -2.361 14.543 1.00 87.56 123 GLY A O 1
ATOM 936 N N . ALA A 1 124 ? 5.254 -0.386 13.713 1.00 93.69 124 ALA A N 1
ATOM 937 C CA . ALA A 1 124 ? 4.014 -0.110 13.012 1.00 93.69 124 ALA A CA 1
ATOM 938 C C . ALA A 1 124 ? 3.975 -0.877 11.685 1.00 93.69 124 ALA A C 1
ATOM 940 O O . ALA A 1 124 ? 4.962 -0.908 10.947 1.00 93.69 124 ALA A O 1
ATOM 941 N N . SER A 1 125 ? 2.824 -1.472 11.395 1.00 96.62 125 SER A N 1
ATOM 942 C CA . SER A 1 125 ? 2.467 -1.912 10.048 1.00 96.62 125 SER A CA 1
ATOM 943 C C . SER A 1 125 ? 1.534 -0.886 9.412 1.00 96.62 125 SER A C 1
ATOM 945 O O . SER A 1 125 ? 0.848 -0.143 10.119 1.00 96.62 125 SER A O 1
ATOM 947 N N . HIS A 1 126 ? 1.468 -0.872 8.085 1.00 97.00 126 HIS A N 1
ATOM 948 C CA . HIS A 1 126 ? 0.572 0.010 7.338 1.00 97.00 126 HIS A CA 1
ATOM 949 C C . HIS A 1 126 ? -0.262 -0.798 6.362 1.00 97.00 126 HIS A C 1
ATOM 951 O O . HIS A 1 126 ? 0.231 -1.750 5.762 1.00 97.00 126 HIS A O 1
ATOM 957 N N . LEU A 1 127 ? -1.518 -0.407 6.195 1.00 97.94 127 LEU A N 1
ATOM 958 C CA . LEU A 1 127 ? -2.415 -0.926 5.180 1.00 97.94 127 LEU A CA 1
ATOM 959 C C . LEU A 1 127 ? -2.930 0.210 4.310 1.00 97.94 127 LEU A C 1
ATOM 961 O O . LEU A 1 127 ? -3.316 1.271 4.802 1.00 97.94 127 LEU A O 1
ATOM 965 N N . TYR A 1 128 ? -3.005 -0.084 3.023 1.00 97.69 128 TYR A N 1
ATOM 966 C CA . TYR A 1 128 ? -3.551 0.777 1.991 1.00 97.69 128 TYR A CA 1
ATOM 967 C C . TYR A 1 128 ? -4.527 -0.032 1.145 1.00 97.69 128 TYR A C 1
ATOM 969 O O . TYR A 1 128 ? -4.310 -1.225 0.921 1.00 97.69 128 TYR A O 1
ATOM 977 N N . VAL A 1 129 ? -5.579 0.608 0.644 1.00 97.00 129 VAL A N 1
ATOM 978 C CA . VAL A 1 129 ? -6.513 -0.000 -0.307 1.00 97.00 129 VAL A CA 1
ATOM 979 C C . VAL A 1 129 ? -6.682 0.941 -1.478 1.00 97.00 129 VAL A C 1
ATOM 981 O O . VAL A 1 129 ? -6.972 2.119 -1.292 1.00 97.00 129 VAL A O 1
ATOM 984 N N . TRP A 1 130 ? -6.471 0.420 -2.680 1.00 96.00 130 TRP A N 1
ATOM 985 C CA . TRP A 1 130 ? -6.479 1.224 -3.893 1.00 96.00 130 TRP A CA 1
ATOM 986 C C . TRP A 1 130 ? -6.918 0.408 -5.111 1.00 96.00 130 TRP A C 1
ATOM 988 O O . TRP A 1 130 ? -7.199 -0.786 -5.001 1.00 96.00 130 TRP A O 1
ATOM 998 N N . ASP A 1 131 ? -6.975 1.035 -6.283 1.00 94.19 131 ASP A N 1
ATOM 999 C CA . ASP A 1 131 ? -7.254 0.353 -7.551 1.00 94.19 131 ASP A CA 1
ATOM 1000 C C . ASP A 1 131 ? -6.057 -0.484 -8.040 1.00 94.19 131 ASP A C 1
ATOM 1002 O O . ASP A 1 131 ? -6.207 -1.356 -8.893 1.00 94.19 131 ASP A O 1
ATOM 1006 N N . ARG A 1 132 ? -4.867 -0.298 -7.463 1.00 94.31 132 ARG A N 1
ATOM 1007 C CA . ARG A 1 132 ? -3.628 -0.986 -7.844 1.00 94.31 132 ARG A CA 1
ATOM 1008 C C . ARG A 1 132 ? -2.664 -1.138 -6.666 1.00 94.31 132 ARG A C 1
ATOM 1010 O O . ARG A 1 132 ? -2.837 -0.488 -5.638 1.00 94.31 132 ARG A O 1
ATOM 1017 N N . PRO A 1 133 ? -1.632 -1.990 -6.787 1.00 94.38 133 PRO A N 1
ATOM 1018 C CA . PRO A 1 133 ? -0.593 -2.095 -5.769 1.00 94.38 133 PRO A CA 1
ATOM 1019 C C . PRO A 1 133 ? 0.094 -0.744 -5.503 1.00 94.38 133 PRO A C 1
ATOM 1021 O O . PRO A 1 133 ? 0.659 -0.144 -6.413 1.00 94.38 133 PRO A O 1
ATOM 1024 N N . HIS A 1 134 ? 0.118 -0.293 -4.248 1.00 93.56 134 HIS A N 1
ATOM 1025 C CA . HIS A 1 134 ? 0.937 0.855 -3.834 1.00 93.56 134 HIS A CA 1
ATOM 1026 C C . HIS A 1 134 ? 2.412 0.443 -3.642 1.00 93.56 134 HIS A C 1
ATOM 1028 O O . HIS A 1 134 ? 2.820 -0.004 -2.567 1.00 93.56 134 HIS A O 1
ATOM 1034 N N . GLN A 1 135 ? 3.196 0.513 -4.720 1.00 88.50 135 GLN A N 1
ATOM 1035 C CA . GLN A 1 135 ? 4.598 0.070 -4.745 1.00 88.50 135 GLN A CA 1
ATOM 1036 C C . GLN A 1 135 ? 5.587 1.184 -4.389 1.00 88.50 135 GLN A C 1
ATOM 1038 O O . GLN A 1 135 ? 6.563 0.933 -3.680 1.00 88.50 135 GLN A O 1
ATOM 1043 N N . ASP A 1 136 ? 5.322 2.394 -4.877 1.00 85.12 136 ASP A N 1
ATOM 1044 C CA . ASP A 1 136 ? 6.183 3.564 -4.731 1.00 85.1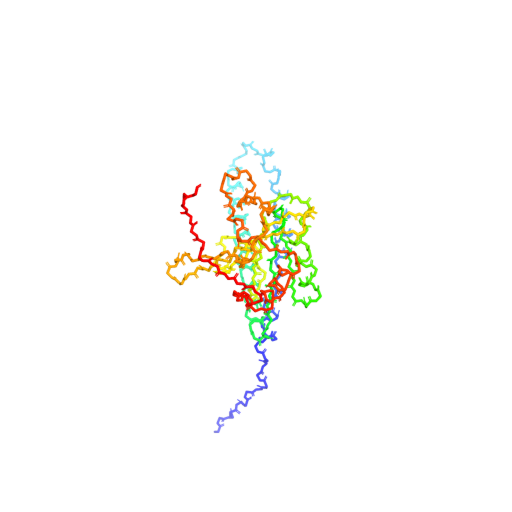2 136 ASP A CA 1
ATOM 1045 C C . ASP A 1 136 ? 5.565 4.538 -3.715 1.00 85.12 136 ASP A C 1
ATOM 1047 O O . ASP A 1 136 ? 4.473 5.042 -3.972 1.00 85.12 136 ASP A O 1
ATOM 1051 N N . PRO A 1 137 ? 6.217 4.792 -2.565 1.00 84.44 137 PRO A N 1
ATOM 1052 C CA . PRO A 1 137 ? 5.713 5.734 -1.567 1.00 84.44 137 PRO A CA 1
ATOM 1053 C C . PRO A 1 137 ? 5.721 7.192 -2.046 1.00 84.44 137 PRO A C 1
ATOM 1055 O O . PRO A 1 137 ? 5.027 8.011 -1.456 1.00 84.44 137 PRO A O 1
ATOM 1058 N N . GLU A 1 138 ? 6.487 7.517 -3.091 1.00 84.38 138 GLU A N 1
ATOM 1059 C CA . GLU A 1 138 ? 6.537 8.861 -3.676 1.00 84.38 138 GLU A CA 1
ATOM 1060 C C . GLU A 1 138 ? 5.473 9.056 -4.770 1.00 84.38 138 GLU A C 1
ATOM 1062 O O . GLU A 1 138 ? 5.282 10.169 -5.269 1.00 84.38 138 GLU A O 1
ATOM 1067 N N . ALA A 1 139 ? 4.779 7.984 -5.169 1.00 82.06 139 ALA A N 1
ATOM 1068 C CA . ALA A 1 139 ? 3.681 8.087 -6.115 1.00 82.06 139 ALA A CA 1
ATOM 1069 C C . ALA A 1 139 ? 2.468 8.769 -5.456 1.00 82.06 139 ALA A C 1
ATOM 1071 O O . ALA A 1 139 ? 2.192 8.525 -4.281 1.00 82.06 139 ALA A O 1
ATOM 1072 N N . PRO A 1 140 ? 1.704 9.589 -6.202 1.00 82.12 140 PRO A N 1
ATOM 1073 C CA . PRO A 1 140 ? 0.460 10.152 -5.699 1.00 82.12 140 PRO A CA 1
ATOM 1074 C C . PRO A 1 140 ? -0.519 9.063 -5.258 1.00 82.12 140 PRO A C 1
ATOM 1076 O O . PRO A 1 140 ? -0.844 8.152 -6.026 1.00 82.12 140 PRO A O 1
ATOM 1079 N N . GLY A 1 141 ? -1.021 9.212 -4.034 1.00 85.25 141 GLY A N 1
ATOM 1080 C CA . GLY A 1 141 ? -1.935 8.268 -3.412 1.00 85.25 141 GLY A CA 1
ATOM 1081 C C . GLY A 1 141 ? -1.302 6.905 -3.069 1.00 85.25 141 GLY A C 1
ATOM 1082 O O . GLY A 1 141 ? -0.147 6.621 -3.387 1.00 85.25 141 GLY A O 1
ATOM 1083 N N . PRO A 1 142 ? -2.068 6.012 -2.426 1.00 90.00 142 PRO A N 1
ATOM 1084 C CA . PRO A 1 142 ? -3.436 6.215 -1.966 1.00 90.00 142 PRO A CA 1
ATOM 1085 C C . PRO A 1 142 ? -3.503 7.202 -0.796 1.00 90.00 142 PRO A C 1
ATOM 1087 O O . PRO A 1 142 ? -2.729 7.124 0.151 1.00 90.00 142 PRO A O 1
ATOM 1090 N N . TYR A 1 143 ? -4.473 8.114 -0.863 1.00 93.06 143 TYR A N 1
ATOM 1091 C CA . TYR A 1 143 ? -4.678 9.200 0.107 1.00 93.06 143 TYR A CA 1
ATOM 1092 C C . TYR A 1 143 ? -5.292 8.739 1.429 1.00 93.06 143 TYR A C 1
ATOM 1094 O O . TYR A 1 143 ? -5.620 9.551 2.284 1.00 93.06 143 TYR A O 1
ATOM 1102 N N . VAL A 1 144 ? -5.491 7.432 1.594 1.00 95.19 144 VAL A N 1
ATOM 1103 C CA . VAL A 1 144 ? -6.046 6.826 2.797 1.00 95.19 144 VAL A CA 1
ATOM 1104 C C . VAL A 1 144 ? -5.123 5.708 3.251 1.00 95.19 144 VAL A C 1
ATOM 1106 O O . VAL A 1 144 ? -4.725 4.850 2.459 1.00 95.19 144 VAL A O 1
ATOM 1109 N N . GLN A 1 145 ? -4.829 5.684 4.548 1.00 96.00 145 GLN A N 1
ATOM 1110 C CA . GLN A 1 145 ? -4.036 4.631 5.168 1.00 96.00 145 GLN A CA 1
ATOM 1111 C C . GLN A 1 145 ? -4.572 4.243 6.542 1.00 96.00 145 GLN A C 1
ATOM 1113 O O . GLN A 1 145 ? -5.133 5.059 7.276 1.00 96.00 145 GLN A O 1
ATOM 1118 N N . VAL A 1 146 ? -4.301 2.999 6.926 1.00 98.00 146 VAL A N 1
ATOM 1119 C CA . VAL A 1 146 ? -4.418 2.537 8.307 1.00 98.00 146 VAL A CA 1
ATOM 1120 C C . VAL A 1 146 ? -3.036 2.149 8.806 1.00 98.00 146 VAL A C 1
ATOM 1122 O O . VAL A 1 146 ? -2.401 1.248 8.269 1.00 98.00 146 VAL A O 1
ATOM 1125 N N . ARG A 1 147 ? -2.582 2.806 9.868 1.00 97.38 147 ARG A N 1
ATOM 1126 C CA . ARG A 1 147 ? -1.444 2.388 10.685 1.00 97.38 147 ARG A CA 1
ATOM 1127 C C . ARG A 1 147 ? -1.931 1.433 11.770 1.00 97.38 147 ARG A C 1
ATOM 1129 O O . ARG A 1 147 ? -2.921 1.712 12.445 1.00 97.38 147 ARG A O 1
ATOM 1136 N N . ILE A 1 148 ? -1.202 0.342 11.966 1.00 97.88 148 ILE A N 1
ATOM 1137 C CA . ILE A 1 148 ? -1.510 -0.722 12.917 1.00 97.88 148 ILE A CA 1
ATOM 1138 C C . ILE A 1 148 ? -0.330 -0.873 13.869 1.00 97.88 148 ILE A C 1
ATOM 1140 O O . ILE A 1 148 ? 0.796 -1.117 13.434 1.00 97.88 148 ILE A O 1
ATOM 1144 N N . VAL A 1 149 ? -0.592 -0.756 15.169 1.00 96.62 149 VAL A N 1
ATOM 1145 C CA . VAL A 1 149 ? 0.380 -1.089 16.216 1.00 96.62 149 VAL A CA 1
ATOM 1146 C C . VAL A 1 149 ? -0.242 -2.115 17.144 1.00 96.62 149 VAL A C 1
ATOM 1148 O O . VAL A 1 149 ? -1.321 -1.888 17.688 1.00 96.62 149 VAL A O 1
ATOM 1151 N N . THR A 1 150 ? 0.449 -3.232 17.339 1.00 96.38 150 THR A N 1
ATOM 1152 C CA . THR A 1 150 ? -0.039 -4.365 18.129 1.00 96.38 150 THR A CA 1
ATOM 1153 C C . THR A 1 150 ? 0.940 -4.774 19.215 1.00 96.38 150 THR A C 1
ATOM 1155 O O . THR A 1 150 ? 2.153 -4.780 19.010 1.00 96.38 150 THR A O 1
ATOM 1158 N N . ASP A 1 151 ? 0.389 -5.217 20.334 1.00 95.06 151 ASP A N 1
ATOM 1159 C CA . ASP A 1 151 ? 1.038 -6.072 21.313 1.00 95.06 151 ASP A CA 1
ATOM 1160 C C . ASP A 1 151 ? 0.511 -7.498 21.110 1.00 95.06 151 ASP A C 1
ATOM 1162 O O . ASP A 1 151 ? -0.649 -7.807 21.393 1.00 95.06 151 ASP A O 1
ATOM 1166 N N . THR A 1 152 ? 1.364 -8.352 20.544 1.00 94.81 152 THR A N 1
ATOM 1167 C CA . THR A 1 152 ? 0.992 -9.724 20.171 1.00 94.81 152 THR A CA 1
ATOM 1168 C C . THR A 1 152 ? 0.881 -10.667 21.365 1.00 94.81 152 THR A C 1
ATOM 1170 O O . THR A 1 152 ? 0.156 -11.655 21.261 1.00 94.81 152 THR A O 1
ATOM 1173 N N . GLU A 1 153 ? 1.555 -10.368 22.481 1.00 93.31 153 GLU A N 1
ATOM 1174 C CA . GLU A 1 153 ? 1.505 -11.184 23.700 1.00 93.31 153 GLU A CA 1
ATOM 1175 C C . GLU A 1 153 ? 0.166 -10.991 24.414 1.00 93.31 153 GLU A C 1
ATOM 1177 O O . GLU A 1 153 ? -0.441 -11.959 24.868 1.00 93.31 153 GLU A O 1
ATOM 1182 N N . ASN A 1 154 ? -0.316 -9.746 24.457 1.00 94.25 154 ASN A N 1
ATOM 1183 C CA . ASN A 1 154 ? -1.597 -9.390 25.067 1.00 94.25 154 ASN A CA 1
ATOM 1184 C C . ASN A 1 154 ? -2.783 -9.436 24.082 1.00 94.25 154 ASN A C 1
ATOM 1186 O O . ASN A 1 154 ? -3.918 -9.214 24.495 1.00 94.25 154 ASN A O 1
ATOM 1190 N N . GLU A 1 155 ? -2.535 -9.709 22.796 1.00 96.12 155 GLU A N 1
ATOM 1191 C CA . GLU A 1 155 ? -3.531 -9.721 21.709 1.00 96.12 155 GLU A CA 1
ATOM 1192 C C . GLU A 1 155 ? -4.384 -8.444 21.638 1.00 96.12 155 GLU A C 1
ATOM 1194 O O . GLU A 1 155 ? -5.606 -8.471 21.443 1.00 96.12 155 GLU A O 1
ATOM 1199 N N . VAL A 1 156 ? -3.718 -7.297 21.771 1.00 97.31 156 VAL A N 1
ATOM 1200 C CA . VAL A 1 156 ? -4.333 -5.967 21.709 1.00 97.31 156 VAL A CA 1
ATOM 1201 C C . VAL A 1 156 ? -3.566 -5.040 20.775 1.00 97.31 156 VAL A C 1
ATOM 1203 O O . VAL A 1 156 ? -2.399 -5.257 20.462 1.00 97.31 156 VAL A O 1
ATOM 1206 N N . GLY A 1 157 ? -4.203 -3.967 20.331 1.00 97.12 157 GLY A N 1
ATOM 1207 C CA . GLY A 1 157 ? -3.593 -3.022 19.405 1.00 97.12 157 GLY A CA 1
ATOM 1208 C C . GLY A 1 157 ? -4.407 -1.751 19.225 1.00 97.12 157 GLY A C 1
ATOM 1209 O O . GLY A 1 157 ? -5.460 -1.568 19.835 1.00 97.12 157 GLY A O 1
ATOM 1210 N N . VAL A 1 158 ? -3.893 -0.865 18.383 1.00 97.62 158 VAL A N 1
ATOM 1211 C CA . VAL A 1 158 ? -4.513 0.406 18.006 1.00 97.62 158 VAL A CA 1
ATOM 1212 C C . VAL A 1 158 ? -4.474 0.525 16.489 1.00 97.62 158 VAL A C 1
ATOM 1214 O O . VAL A 1 158 ? -3.444 0.235 15.871 1.00 97.62 158 VAL A O 1
ATOM 1217 N N . LEU A 1 159 ? -5.579 0.989 15.901 1.00 98.31 159 LEU A N 1
ATOM 1218 C CA . LEU A 1 159 ? -5.590 1.461 14.518 1.00 98.31 159 LEU A CA 1
ATOM 1219 C C . LEU A 1 159 ? -5.543 2.982 14.515 1.00 98.31 159 LEU A C 1
ATOM 1221 O O . LEU A 1 159 ? -6.241 3.633 15.293 1.00 98.31 159 LEU A O 1
ATOM 1225 N N . ASN A 1 160 ? -4.758 3.542 13.606 1.00 97.75 160 ASN A N 1
ATOM 1226 C CA . ASN A 1 160 ? -4.779 4.955 13.276 1.00 97.75 160 ASN A CA 1
ATOM 1227 C C . ASN A 1 160 ? -5.106 5.103 11.791 1.00 97.75 160 ASN A C 1
ATOM 1229 O O . ASN A 1 160 ? -4.328 4.693 10.940 1.00 97.75 160 ASN A O 1
ATOM 1233 N N . PHE A 1 161 ? -6.284 5.645 11.502 1.00 98.00 161 PHE A N 1
ATOM 1234 C CA . PHE A 1 161 ? -6.745 5.923 10.149 1.00 98.00 161 PHE A CA 1
ATOM 1235 C C . PHE A 1 161 ? -6.374 7.360 9.798 1.00 98.00 161 PHE A C 1
ATOM 1237 O O . PHE A 1 161 ? -6.683 8.274 10.569 1.00 98.00 161 PHE A O 1
ATOM 1244 N N . THR A 1 162 ? -5.744 7.552 8.648 1.00 96.50 162 THR A N 1
ATOM 1245 C CA . THR A 1 162 ? -5.386 8.865 8.111 1.00 96.50 162 THR A CA 1
ATOM 1246 C C . THR A 1 162 ? -5.965 8.998 6.716 1.00 96.50 162 THR A C 1
ATOM 1248 O O . THR A 1 162 ? -5.850 8.068 5.919 1.00 96.50 162 THR A O 1
ATOM 1251 N N . GLU A 1 163 ? -6.548 10.157 6.437 1.00 95.44 163 GLU A N 1
ATOM 1252 C CA . GLU A 1 163 ? -6.937 10.570 5.094 1.00 95.44 163 GLU A CA 1
ATOM 1253 C C . GLU A 1 163 ? -6.295 11.917 4.751 1.00 95.44 163 GLU A C 1
ATOM 1255 O O . GLU A 1 163 ? -6.149 12.784 5.618 1.00 95.44 163 GLU A O 1
ATOM 1260 N N . GLU A 1 164 ? -5.913 12.066 3.492 1.00 93.12 164 GLU A N 1
ATOM 1261 C CA . GLU A 1 164 ? -5.402 13.289 2.888 1.00 93.12 164 GLU A CA 1
ATOM 1262 C C . GLU A 1 164 ? -6.466 13.855 1.939 1.00 93.12 164 GLU A C 1
ATOM 1264 O O . GLU A 1 164 ? -7.013 13.132 1.102 1.00 93.12 164 GLU A O 1
ATOM 1269 N N . SER A 1 165 ? -6.794 15.138 2.090 1.00 89.69 165 SER A N 1
ATOM 1270 C CA . SER A 1 165 ? -7.716 15.834 1.189 1.00 89.69 165 SER A CA 1
ATOM 1271 C C . SER A 1 165 ? -7.049 16.199 -0.144 1.00 89.69 165 SER A C 1
ATOM 1273 O O . SER A 1 165 ? -5.830 16.145 -0.281 1.00 89.69 165 SER A O 1
ATOM 1275 N N . GLU A 1 166 ? -7.840 16.642 -1.127 1.00 85.88 166 GLU A N 1
ATOM 1276 C CA . GLU A 1 166 ? -7.311 17.151 -2.407 1.00 85.88 166 GLU A CA 1
ATOM 1277 C C . GLU A 1 166 ? -6.364 18.355 -2.234 1.00 85.88 166 GLU A C 1
ATOM 1279 O O . GLU A 1 166 ? -5.466 18.555 -3.050 1.00 85.88 166 GLU A O 1
ATOM 1284 N N . ASP A 1 167 ? -6.530 19.122 -1.152 1.00 87.94 167 ASP A N 1
ATOM 1285 C CA . ASP A 1 167 ? -5.678 20.264 -0.800 1.00 87.94 167 ASP A CA 1
ATOM 1286 C C . ASP A 1 167 ? -4.413 19.847 -0.014 1.00 87.94 167 ASP A C 1
ATOM 1288 O O . ASP A 1 167 ? -3.623 20.700 0.398 1.00 87.94 167 ASP A O 1
ATOM 1292 N N . GLY A 1 168 ? -4.209 18.542 0.209 1.00 86.62 168 GLY A N 1
ATOM 1293 C CA . GLY A 1 168 ? -3.093 17.990 0.982 1.00 86.62 168 GLY A CA 1
ATOM 1294 C C . GLY A 1 168 ? -3.272 18.094 2.501 1.00 86.62 168 GLY A C 1
ATOM 1295 O O . GLY A 1 168 ? -2.311 17.925 3.256 1.00 86.62 168 GLY A O 1
ATOM 1296 N N . GLU A 1 169 ? -4.480 18.403 2.986 1.00 90.50 169 GLU A N 1
ATOM 1297 C CA . GLU A 1 169 ? -4.745 18.456 4.424 1.00 90.50 169 GLU A CA 1
ATOM 1298 C C . GLU A 1 169 ? -4.910 17.045 4.994 1.00 90.50 169 GLU A C 1
ATOM 1300 O O . GLU A 1 169 ? -5.777 16.277 4.577 1.00 90.50 169 GLU A O 1
ATOM 1305 N N . MET A 1 170 ? -4.092 16.721 5.995 1.00 92.00 170 MET A N 1
ATOM 1306 C CA . MET A 1 170 ? -4.120 15.431 6.678 1.00 92.00 170 MET A 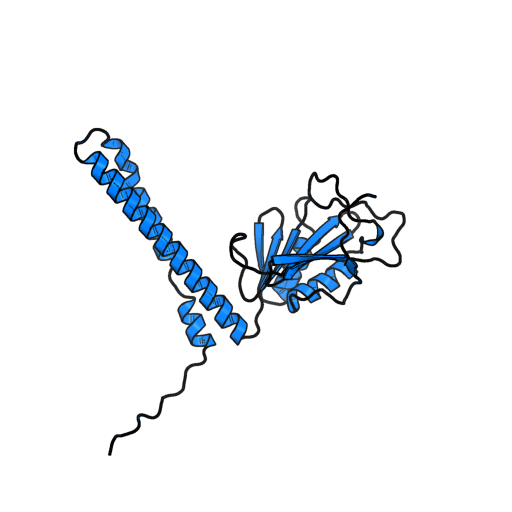CA 1
ATOM 1307 C C . MET A 1 170 ? -5.079 15.462 7.867 1.00 92.00 170 MET A C 1
ATOM 1309 O O . MET A 1 170 ? -4.872 16.210 8.826 1.00 92.00 170 MET A O 1
ATOM 1313 N N . THR A 1 171 ? -6.071 14.575 7.861 1.00 94.62 171 THR A N 1
ATOM 1314 C CA . THR A 1 171 ? -6.924 14.312 9.025 1.00 94.62 171 THR A CA 1
ATOM 1315 C C . THR A 1 171 ? -6.668 12.903 9.536 1.00 94.62 171 THR A C 1
ATOM 1317 O O . THR A 1 171 ? -6.437 11.976 8.762 1.00 94.62 171 THR A O 1
ATOM 1320 N N . SER A 1 172 ? -6.647 12.700 10.856 1.00 95.31 172 SER A N 1
ATOM 1321 C CA . SER A 1 172 ? -6.489 11.350 11.400 1.00 95.31 172 SER A CA 1
ATOM 1322 C C . SER A 1 172 ? -7.319 11.085 12.641 1.00 95.31 172 SER A C 1
ATOM 1324 O O . SER A 1 172 ? -7.643 11.972 13.433 1.00 95.31 172 SER A O 1
ATOM 1326 N N . TRP A 1 173 ? -7.602 9.804 12.830 1.00 97.50 173 TRP A N 1
ATOM 1327 C CA . TRP A 1 173 ? -8.316 9.253 13.966 1.00 97.50 173 TRP A CA 1
ATOM 1328 C C . TRP A 1 173 ? -7.570 8.034 14.466 1.00 97.50 173 TRP A C 1
ATOM 1330 O O . TRP A 1 173 ? -6.890 7.347 13.709 1.00 97.50 173 TRP A O 1
ATOM 1340 N N . HIS A 1 174 ? -7.711 7.740 15.743 1.00 96.94 174 HIS A N 1
ATOM 1341 C CA . HIS A 1 174 ? -7.373 6.429 16.278 1.00 96.94 174 HIS A CA 1
ATOM 1342 C C . HIS A 1 174 ? -8.621 5.776 16.851 1.00 96.94 174 HIS A C 1
ATOM 1344 O O . HIS A 1 174 ? -9.626 6.448 17.111 1.00 96.94 174 HIS A O 1
ATOM 1350 N N . THR A 1 175 ? -8.563 4.462 17.005 1.00 98.12 175 THR A N 1
ATOM 1351 C CA . THR A 1 175 ? -9.636 3.690 17.620 1.00 98.12 175 THR A CA 1
ATOM 1352 C C . THR A 1 175 ? -10.018 4.256 18.987 1.00 98.12 175 THR A C 1
ATOM 1354 O O . THR A 1 175 ? -9.228 4.926 19.657 1.00 98.12 175 THR A O 1
ATOM 1357 N N . LEU A 1 176 ? -11.262 4.017 19.386 1.00 97.44 176 LEU A N 1
ATOM 1358 C CA . LEU A 1 176 ? -11.804 4.354 20.692 1.00 97.44 176 LEU A CA 1
ATOM 1359 C C . LEU A 1 176 ? -12.416 3.096 21.306 1.00 97.44 176 LEU A C 1
ATOM 1361 O O . LEU A 1 176 ? -13.359 2.513 20.779 1.00 97.44 176 LEU A O 1
ATOM 1365 N N . ASN A 1 177 ? -11.884 2.719 22.455 1.00 96.31 177 ASN A N 1
ATOM 1366 C CA . ASN A 1 177 ? -12.454 1.765 23.376 1.00 96.31 177 ASN A CA 1
ATOM 1367 C C . ASN A 1 177 ? -13.252 2.540 24.443 1.00 96.31 177 ASN A C 1
ATOM 1369 O O . ASN A 1 177 ? -12.639 3.243 25.255 1.00 96.31 177 ASN A O 1
ATOM 1373 N N . PRO A 1 178 ? -14.595 2.450 24.454 1.00 92.62 178 PRO A N 1
ATOM 1374 C CA . PRO A 1 178 ? -15.423 3.150 25.436 1.00 92.62 178 PRO A CA 1
ATOM 1375 C C . PRO A 1 178 ? -15.249 2.604 26.862 1.00 92.62 178 PRO A C 1
ATOM 1377 O O . PRO A 1 178 ? -15.518 3.320 27.824 1.00 92.62 178 PRO A O 1
ATOM 1380 N N . GLU A 1 179 ? -14.762 1.368 27.005 1.00 92.56 179 GLU A N 1
ATOM 1381 C CA . GLU A 1 179 ? -14.550 0.685 28.283 1.00 92.56 179 GLU A CA 1
ATOM 1382 C C . GLU A 1 179 ? -13.095 0.189 28.378 1.00 92.56 179 GLU A C 1
ATOM 1384 O O . GLU A 1 179 ? -12.822 -1.013 28.314 1.00 92.56 179 GLU A O 1
ATOM 1389 N N . PRO A 1 180 ? -12.114 1.105 28.485 1.00 90.19 180 PRO A N 1
ATOM 1390 C CA . PRO A 1 180 ? -10.713 0.722 28.448 1.00 90.19 180 PRO A CA 1
ATOM 1391 C C . PRO A 1 180 ? -10.305 -0.060 29.694 1.00 90.19 180 PRO A C 1
ATOM 1393 O O . PRO A 1 180 ? -10.608 0.329 30.824 1.00 90.19 180 PRO A O 1
ATOM 1396 N N . SER A 1 181 ? -9.530 -1.126 29.491 1.00 87.00 181 SER A N 1
ATOM 1397 C CA . SER A 1 181 ? -8.902 -1.836 30.602 1.00 87.00 181 SER A CA 1
ATOM 1398 C C . SER A 1 181 ? -7.895 -0.921 31.319 1.00 87.00 181 SER A C 1
ATOM 1400 O O . SER A 1 181 ? -7.046 -0.311 30.657 1.00 87.00 181 SER A O 1
ATOM 1402 N N . PRO A 1 182 ? -7.903 -0.858 32.664 1.00 85.06 182 PRO A N 1
ATOM 1403 C CA . PRO A 1 182 ? -6.856 -0.182 33.431 1.00 85.06 182 PRO A CA 1
ATOM 1404 C C . PRO A 1 182 ? -5.452 -0.737 33.156 1.00 85.06 182 PRO A C 1
ATOM 1406 O O . PRO A 1 182 ? -4.465 -0.017 33.309 1.00 85.06 182 PRO A O 1
ATOM 1409 N N . GLU A 1 183 ? -5.368 -1.997 32.729 1.00 86.69 183 GLU A N 1
ATOM 1410 C CA . GLU A 1 183 ? -4.128 -2.717 32.431 1.00 86.69 183 GLU A CA 1
ATOM 1411 C C . GLU A 1 183 ? -3.714 -2.611 30.955 1.00 86.69 183 GLU A C 1
ATOM 1413 O O . GLU A 1 183 ? -2.703 -3.190 30.566 1.00 86.69 183 GLU A O 1
ATOM 1418 N N . ALA A 1 184 ? -4.456 -1.862 30.127 1.00 88.44 184 ALA A N 1
ATOM 1419 C CA . ALA A 1 184 ? -4.130 -1.710 28.713 1.00 88.44 184 ALA A CA 1
ATOM 1420 C C . ALA A 1 184 ? -2.691 -1.180 28.527 1.00 88.44 184 ALA A C 1
ATOM 1422 O O . ALA A 1 184 ? -2.331 -0.152 29.129 1.00 88.44 184 ALA A O 1
ATOM 1423 N N . PRO A 1 185 ? -1.865 -1.847 27.697 1.00 91.00 185 PRO A N 1
ATOM 1424 C CA . PRO A 1 185 ? -0.484 -1.449 27.484 1.00 91.00 185 PRO A CA 1
ATOM 1425 C C . PRO A 1 185 ? -0.415 -0.085 26.799 1.00 91.00 185 PRO A C 1
ATOM 1427 O O . PRO A 1 185 ? -1.269 0.299 26.000 1.00 91.00 185 PRO A O 1
ATOM 1430 N N . ALA A 1 186 ? 0.638 0.667 27.108 1.00 89.31 186 ALA A N 1
ATOM 1431 C CA . ALA A 1 186 ? 0.885 1.953 26.474 1.00 89.31 186 ALA A CA 1
ATOM 1432 C C . ALA A 1 186 ? 1.682 1.734 25.179 1.00 89.31 186 ALA A C 1
ATOM 1434 O O . ALA A 1 186 ? 2.913 1.669 25.215 1.00 89.31 186 ALA A O 1
ATOM 1435 N N . LEU A 1 187 ? 0.974 1.592 24.057 1.00 92.25 187 LEU A N 1
ATOM 1436 C CA . LEU A 1 187 ? 1.578 1.274 22.761 1.00 92.25 187 LEU A CA 1
ATOM 1437 C C . LEU A 1 187 ? 2.280 2.498 22.145 1.00 92.25 187 LEU A C 1
ATOM 1439 O O . LEU A 1 187 ? 1.673 3.575 22.091 1.00 92.25 187 LEU A O 1
ATOM 1443 N N . PRO A 1 188 ? 3.536 2.364 21.681 1.00 90.56 188 PRO A N 1
ATOM 1444 C CA . PRO A 1 188 ? 4.259 3.451 21.031 1.00 90.56 188 PRO A CA 1
ATOM 1445 C C . PRO A 1 188 ? 3.703 3.716 19.628 1.00 90.56 188 PRO A C 1
ATOM 1447 O O . PRO A 1 188 ? 3.298 2.793 18.929 1.00 90.56 188 PRO A O 1
ATOM 1450 N N . PHE A 1 189 ? 3.709 4.975 19.198 1.00 86.19 189 PHE A N 1
ATOM 1451 C CA . PHE A 1 189 ? 3.243 5.356 17.860 1.00 86.19 189 PHE A CA 1
ATOM 1452 C C . PHE A 1 189 ? 4.124 4.772 16.742 1.00 86.19 189 PHE A C 1
ATOM 1454 O O . PHE A 1 189 ? 3.625 4.338 15.704 1.00 86.19 189 PHE A O 1
ATOM 1461 N N . ASP A 1 190 ? 5.433 4.740 16.994 1.00 80.12 190 ASP A N 1
ATOM 1462 C CA . ASP A 1 190 ? 6.466 4.176 16.128 1.00 80.12 190 ASP A CA 1
ATOM 1463 C C . ASP A 1 190 ? 7.577 3.548 16.973 1.00 80.12 190 ASP A C 1
ATOM 1465 O O . ASP A 1 190 ? 7.771 3.904 18.141 1.00 80.12 190 ASP A O 1
ATOM 1469 N N . ALA A 1 191 ? 8.338 2.630 16.372 1.00 72.81 191 ALA A N 1
ATOM 1470 C CA . ALA A 1 191 ? 9.499 2.030 17.018 1.00 72.81 191 ALA A CA 1
ATOM 1471 C C . ALA A 1 191 ? 10.510 3.124 17.413 1.00 72.81 191 ALA A C 1
ATOM 1473 O O . ALA A 1 191 ? 11.017 3.858 16.570 1.00 72.81 191 ALA A O 1
ATOM 1474 N N . GLY A 1 192 ? 10.786 3.248 18.714 1.00 71.81 192 GLY A N 1
ATOM 1475 C CA . GLY A 1 192 ? 11.689 4.270 19.256 1.00 71.81 192 GLY A CA 1
ATOM 1476 C C . GLY A 1 192 ? 11.060 5.650 19.493 1.00 71.81 192 GLY A C 1
ATOM 1477 O O . GLY A 1 192 ? 11.749 6.538 19.992 1.00 71.81 192 GLY A O 1
ATOM 1478 N N . SER A 1 193 ? 9.770 5.840 19.198 1.00 77.38 193 SER A N 1
ATOM 1479 C CA . SER A 1 193 ? 9.059 7.081 19.520 1.00 77.38 193 SER A CA 1
ATOM 1480 C C . SER A 1 193 ? 8.707 7.161 21.008 1.00 77.38 193 SER A C 1
ATOM 1482 O O . SER A 1 193 ? 8.312 6.171 21.627 1.00 77.38 193 SER A O 1
ATOM 1484 N N . THR A 1 194 ? 8.810 8.359 21.590 1.00 83.06 194 THR A N 1
ATOM 1485 C CA . THR A 1 194 ? 8.274 8.649 22.932 1.00 83.06 194 THR A CA 1
ATOM 1486 C C . THR A 1 194 ? 6.761 8.856 22.916 1.00 83.06 194 THR A C 1
ATOM 1488 O O . THR A 1 194 ? 6.128 8.763 23.969 1.00 83.06 194 THR A O 1
ATOM 1491 N N . LEU A 1 195 ? 6.177 9.110 21.739 1.00 87.75 195 LEU A N 1
ATOM 1492 C CA . LEU A 1 195 ? 4.739 9.269 21.563 1.00 87.75 195 LEU A CA 1
ATOM 1493 C C . LEU A 1 195 ? 4.045 7.924 21.738 1.00 87.75 195 LEU A C 1
ATOM 1495 O O . LEU A 1 195 ? 4.449 6.913 21.158 1.00 87.75 195 LEU A O 1
ATOM 1499 N N . LYS A 1 196 ? 2.971 7.931 22.521 1.00 91.19 196 LYS A N 1
ATOM 1500 C CA . LYS A 1 196 ? 2.157 6.752 22.796 1.00 91.19 196 LYS A CA 1
ATOM 1501 C C . LYS A 1 196 ? 0.711 7.027 22.446 1.00 91.19 196 LYS A C 1
ATOM 1503 O O . LYS A 1 196 ? 0.231 8.150 22.590 1.00 91.19 196 LYS A O 1
ATOM 1508 N N . PHE A 1 197 ? 0.013 5.983 22.031 1.00 92.31 197 PHE A N 1
ATOM 1509 C CA . PHE A 1 197 ? -1.432 6.045 21.920 1.00 92.31 197 PHE A CA 1
ATOM 1510 C C . PHE A 1 197 ? -2.062 6.171 23.312 1.00 92.31 197 PHE A C 1
ATOM 1512 O O . PHE A 1 197 ? -1.545 5.601 24.282 1.00 92.31 197 PHE A O 1
ATOM 1519 N N . PRO A 1 198 ? -3.182 6.901 23.442 1.00 92.31 198 PRO A N 1
ATOM 1520 C CA . PRO A 1 198 ? -3.920 6.907 24.688 1.00 92.31 198 PRO A CA 1
ATOM 1521 C C . PRO A 1 198 ? -4.456 5.498 24.958 1.00 92.31 198 PRO A C 1
ATOM 1523 O O . PRO A 1 198 ? -4.819 4.762 24.041 1.00 92.31 198 PRO A O 1
ATOM 1526 N N . ARG A 1 199 ? -4.530 5.112 26.234 1.00 92.12 199 ARG A N 1
ATOM 1527 C CA . ARG A 1 199 ? -4.982 3.763 26.626 1.00 92.12 199 ARG A CA 1
ATOM 1528 C C . ARG A 1 199 ? -6.395 3.451 26.142 1.00 92.12 199 ARG A C 1
ATOM 1530 O O . ARG A 1 199 ? -6.691 2.307 25.820 1.00 92.12 199 ARG A O 1
ATOM 1537 N N . ASN A 1 200 ? -7.245 4.473 26.050 1.00 95.19 200 ASN A N 1
ATOM 1538 C CA . ASN A 1 200 ? -8.592 4.337 25.513 1.00 95.19 200 ASN A CA 1
ATOM 1539 C C . ASN A 1 200 ? -8.636 4.120 23.997 1.00 95.19 200 ASN A C 1
ATOM 1541 O O . ASN A 1 200 ? -9.729 4.015 23.470 1.00 95.19 200 ASN A O 1
ATOM 1545 N N . ALA A 1 201 ? -7.507 4.052 23.291 1.00 96.44 201 ALA A N 1
ATOM 1546 C CA . ALA A 1 201 ? -7.484 3.636 21.895 1.00 96.44 201 ALA A CA 1
ATOM 1547 C C . ALA A 1 201 ? -7.253 2.131 21.714 1.00 96.44 201 ALA A C 1
ATOM 1549 O O . ALA A 1 201 ? -7.448 1.615 20.614 1.00 96.44 201 ALA A O 1
ATOM 1550 N N . VAL A 1 202 ? -6.833 1.429 22.770 1.00 97.31 202 VAL A N 1
ATOM 1551 C CA . VAL A 1 202 ? -6.425 0.025 22.697 1.00 97.31 202 VAL A CA 1
ATOM 1552 C C . VAL A 1 202 ? -7.652 -0.888 22.639 1.00 97.31 202 VAL A C 1
ATOM 1554 O O . VAL A 1 202 ? -8.500 -0.873 23.536 1.00 97.31 202 VAL A O 1
ATOM 1557 N N . LEU A 1 203 ? -7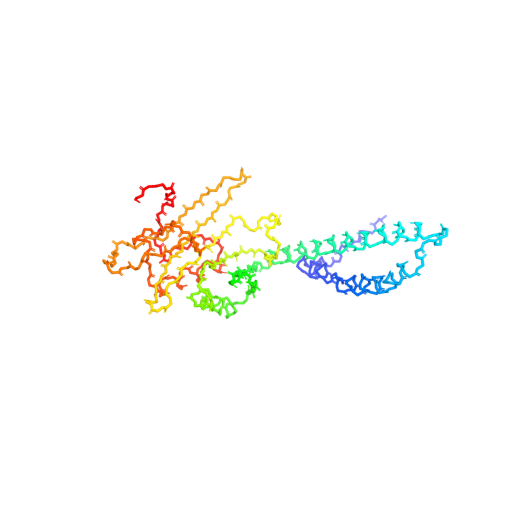.717 -1.706 21.590 1.00 98.12 203 LEU A N 1
ATOM 1558 C CA . LEU A 1 203 ? -8.765 -2.692 21.333 1.00 98.12 203 LEU A CA 1
ATOM 1559 C C . LEU A 1 203 ? -8.179 -4.111 21.251 1.00 98.12 203 LEU A C 1
ATOM 1561 O O . LEU A 1 203 ? -7.010 -4.272 20.890 1.00 98.12 203 LEU A O 1
ATOM 1565 N N . PRO A 1 204 ? -8.973 -5.152 21.557 1.00 97.44 204 PRO A N 1
ATOM 1566 C CA . PRO A 1 204 ? -8.560 -6.538 21.366 1.00 97.44 204 PRO A CA 1
ATOM 1567 C C . PRO A 1 204 ? -8.487 -6.905 19.878 1.00 97.44 204 PRO A C 1
ATOM 1569 O O . PRO A 1 204 ? -9.226 -6.371 19.049 1.00 97.44 204 PRO A O 1
ATOM 1572 N N . PHE A 1 205 ? -7.661 -7.898 19.541 1.00 98.06 205 PHE A N 1
ATOM 1573 C CA . PHE A 1 205 ? -7.473 -8.385 18.166 1.00 98.06 205 PHE A CA 1
ATOM 1574 C C . PHE A 1 205 ? -8.770 -8.770 17.461 1.00 98.06 205 PHE A C 1
ATOM 1576 O O . PHE A 1 205 ? -8.858 -8.630 16.246 1.00 98.06 205 PHE A O 1
ATOM 1583 N N . ARG A 1 206 ? -9.780 -9.251 18.193 1.00 97.81 206 ARG A N 1
ATOM 1584 C CA . ARG A 1 206 ? -11.100 -9.544 17.618 1.00 97.81 206 ARG A CA 1
ATOM 1585 C C . ARG A 1 206 ? -11.698 -8.316 16.927 1.00 97.81 206 ARG A C 1
ATOM 1587 O O . ARG A 1 206 ? -12.156 -8.426 15.795 1.00 97.81 206 ARG A O 1
ATOM 1594 N N . ASP A 1 207 ? -11.672 -7.172 17.602 1.00 98.44 207 ASP A N 1
ATOM 1595 C CA . ASP A 1 207 ? -12.304 -5.946 17.116 1.00 98.44 207 ASP A CA 1
ATOM 1596 C C . ASP A 1 207 ? -11.419 -5.274 16.052 1.00 98.44 207 ASP A C 1
ATOM 1598 O O . ASP A 1 207 ? -11.921 -4.787 15.041 1.00 98.44 207 ASP A O 1
ATOM 1602 N N . LEU A 1 208 ? -10.089 -5.344 16.217 1.00 98.50 208 LEU A N 1
ATOM 1603 C CA . LEU A 1 208 ? -9.140 -4.902 15.189 1.00 98.50 208 LEU A CA 1
ATOM 1604 C C . LEU A 1 208 ? -9.308 -5.690 13.890 1.00 98.50 208 LEU A C 1
ATOM 1606 O O . LEU A 1 208 ? -9.365 -5.087 12.827 1.00 98.50 208 LEU A O 1
ATOM 1610 N N . ARG A 1 209 ? -9.422 -7.020 13.966 1.00 98.69 209 ARG A N 1
ATOM 1611 C CA . ARG A 1 209 ? -9.638 -7.886 12.801 1.00 98.69 209 ARG A CA 1
ATOM 1612 C C . ARG A 1 209 ? -10.897 -7.485 12.045 1.00 98.69 209 ARG A C 1
ATOM 1614 O O . ARG A 1 209 ? -10.812 -7.239 10.853 1.00 98.69 209 ARG A O 1
ATOM 1621 N N . ALA A 1 210 ? -12.021 -7.326 12.745 1.00 98.56 210 ALA A N 1
ATOM 1622 C CA . ALA A 1 210 ? -13.273 -6.903 12.121 1.00 98.56 210 ALA A CA 1
ATOM 1623 C C . ALA A 1 210 ? -13.134 -5.555 11.387 1.00 98.56 210 ALA A C 1
ATOM 1625 O O . ALA A 1 210 ? -13.596 -5.414 10.255 1.00 98.56 210 ALA A O 1
ATOM 1626 N N . ALA A 1 211 ? -12.449 -4.583 11.998 1.00 98.75 211 ALA A N 1
ATOM 1627 C CA . ALA A 1 211 ? -12.182 -3.293 11.366 1.00 98.75 211 ALA A CA 1
ATOM 1628 C C . ALA A 1 211 ? -11.242 -3.406 10.156 1.00 98.75 211 ALA A C 1
ATOM 1630 O O . ALA A 1 211 ? -11.474 -2.774 9.128 1.00 98.75 211 ALA A O 1
ATOM 1631 N N . LEU A 1 212 ? -10.187 -4.213 10.248 1.00 98.69 212 LEU A N 1
ATOM 1632 C CA . LEU A 1 212 ? -9.252 -4.424 9.147 1.00 98.69 212 LEU A CA 1
ATOM 1633 C C . LEU A 1 212 ? -9.909 -5.176 7.979 1.00 98.69 212 LEU A C 1
ATOM 1635 O O . LEU A 1 212 ? -9.704 -4.798 6.828 1.00 98.69 212 LEU A O 1
ATOM 1639 N N . ASP A 1 213 ? -10.764 -6.160 8.250 1.00 98.44 213 ASP A N 1
ATOM 1640 C CA . ASP A 1 213 ? -11.557 -6.866 7.236 1.00 98.44 213 ASP A CA 1
ATOM 1641 C C . ASP A 1 213 ? -12.549 -5.929 6.524 1.00 98.44 213 ASP A C 1
ATOM 1643 O O . ASP A 1 213 ? -12.785 -6.050 5.321 1.00 98.44 213 ASP A O 1
ATOM 1647 N N . GLU A 1 214 ? -13.144 -4.962 7.230 1.00 98.38 214 GLU A N 1
ATOM 1648 C CA . GLU A 1 214 ? -13.903 -3.877 6.592 1.00 98.38 214 GLU A CA 1
ATOM 1649 C C . GLU A 1 214 ? -13.012 -2.989 5.728 1.00 98.38 214 GLU A C 1
ATOM 1651 O O . GLU A 1 214 ? -13.330 -2.771 4.556 1.00 98.38 214 GLU A O 1
ATOM 1656 N N . PHE A 1 215 ? -11.878 -2.536 6.269 1.00 98.31 215 PHE A N 1
ATOM 1657 C CA . PHE A 1 215 ? -10.959 -1.663 5.550 1.00 98.31 215 PHE A CA 1
ATOM 1658 C C . PHE A 1 215 ? -10.470 -2.311 4.254 1.00 98.31 215 PHE A C 1
ATOM 1660 O O . PHE A 1 215 ? -10.560 -1.695 3.199 1.00 98.31 215 PHE A O 1
ATOM 1667 N N . THR A 1 216 ? -10.020 -3.569 4.287 1.00 97.81 216 THR A N 1
ATOM 1668 C CA . THR A 1 216 ? -9.508 -4.272 3.095 1.00 97.81 216 THR A CA 1
ATOM 1669 C C . THR A 1 216 ? -10.559 -4.454 1.992 1.00 97.81 216 THR A C 1
ATOM 1671 O O . THR A 1 216 ? -10.204 -4.614 0.818 1.00 97.81 216 THR A O 1
ATOM 1674 N N . ARG A 1 217 ? -11.855 -4.408 2.331 1.00 95.19 217 ARG A N 1
ATOM 1675 C CA . ARG A 1 217 ? -12.959 -4.474 1.365 1.00 95.19 217 ARG A CA 1
ATOM 1676 C C . ARG A 1 217 ? -13.290 -3.114 0.761 1.00 95.19 217 ARG A C 1
ATOM 1678 O O . ARG A 1 217 ? -13.422 -3.035 -0.458 1.00 95.19 217 ARG A O 1
ATOM 1685 N N . SER A 1 218 ? -13.429 -2.072 1.581 1.00 93.81 218 SER A N 1
ATOM 1686 C CA . SER A 1 218 ? -13.964 -0.773 1.141 1.00 93.81 218 SER A CA 1
ATOM 1687 C C . SER A 1 218 ? -12.912 0.318 0.934 1.00 93.81 218 SER A C 1
ATOM 1689 O O . SER A 1 218 ? -13.171 1.275 0.211 1.00 93.81 218 SER A O 1
ATOM 1691 N N . GLY A 1 219 ? -11.758 0.219 1.596 1.00 95.38 219 GLY A N 1
ATOM 1692 C CA . GLY A 1 219 ? -10.780 1.304 1.721 1.00 95.38 219 GLY A CA 1
ATOM 1693 C C . GLY A 1 219 ? -11.275 2.509 2.527 1.00 95.38 219 GLY A C 1
ATOM 1694 O O . GLY A 1 219 ? -10.568 3.506 2.633 1.00 95.38 219 GLY A O 1
ATOM 1695 N N . GLN A 1 220 ? -12.475 2.434 3.104 1.00 95.88 220 GLN A N 1
ATOM 1696 C CA . GLN A 1 220 ? -13.076 3.494 3.909 1.00 95.88 220 GLN A CA 1
ATOM 1697 C C . GLN A 1 220 ? -12.785 3.274 5.389 1.00 95.88 220 GLN A C 1
ATOM 1699 O O . GLN A 1 220 ? -12.489 2.155 5.811 1.00 95.88 220 GLN A O 1
ATOM 1704 N N . ARG A 1 221 ? -12.910 4.334 6.197 1.00 97.50 221 ARG A N 1
ATOM 1705 C CA . ARG A 1 221 ? -12.757 4.228 7.650 1.00 97.50 221 ARG A CA 1
ATOM 1706 C C . ARG A 1 221 ? -13.754 3.196 8.209 1.00 97.50 221 ARG A C 1
ATOM 1708 O O . ARG A 1 221 ? -14.953 3.427 8.080 1.00 97.50 221 ARG A O 1
ATOM 1715 N N . PRO A 1 222 ? -13.281 2.106 8.840 1.00 98.19 222 PRO A N 1
ATOM 1716 C CA . PRO A 1 222 ? -14.144 1.029 9.327 1.00 98.19 222 PRO A CA 1
ATOM 1717 C C . PRO A 1 222 ? -15.225 1.494 10.302 1.00 98.19 222 PRO A C 1
ATOM 1719 O O . PRO A 1 222 ? -14.960 2.326 11.167 1.00 98.19 222 PRO A O 1
ATOM 1722 N N . GLU A 1 223 ? -16.414 0.910 10.217 1.00 98.25 223 GLU A N 1
ATOM 1723 C CA . GLU A 1 223 ? -17.538 1.170 11.126 1.00 98.25 223 GLU A CA 1
ATOM 1724 C C . GLU A 1 223 ? -17.613 0.141 12.264 1.00 98.25 223 GLU A C 1
ATOM 1726 O O . GLU A 1 223 ? -18.228 0.406 13.298 1.00 98.25 223 GLU A O 1
ATOM 1731 N N . ALA A 1 224 ? -16.930 -1.001 12.122 1.00 98.06 224 ALA A N 1
ATOM 1732 C CA . ALA A 1 224 ? -16.843 -2.053 13.136 1.00 98.06 224 ALA A CA 1
ATOM 1733 C C . ALA A 1 224 ? -16.250 -1.587 14.480 1.00 98.06 224 ALA A C 1
ATOM 1735 O O . ALA A 1 224 ? -16.387 -2.278 15.491 1.00 98.06 224 ALA A O 1
ATOM 1736 N N . VAL A 1 225 ? -15.587 -0.427 14.510 1.00 98.25 225 VAL A N 1
ATOM 1737 C CA . VAL A 1 225 ? -14.974 0.165 15.704 1.00 98.25 225 VAL A CA 1
ATOM 1738 C C . VAL A 1 225 ? -15.323 1.644 15.820 1.00 98.25 225 VAL A C 1
ATOM 1740 O O . VAL A 1 225 ? -15.604 2.324 14.835 1.00 98.25 225 VA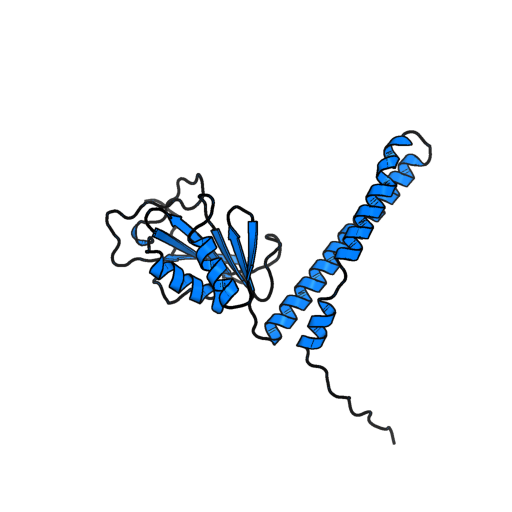L A O 1
ATOM 1743 N N . GLN A 1 226 ? -15.274 2.164 17.045 1.00 98.12 226 GLN A N 1
ATOM 1744 C CA . GLN A 1 226 ? -15.420 3.597 17.280 1.00 98.12 226 GLN A CA 1
ATOM 1745 C C . GLN A 1 226 ? -14.091 4.315 17.047 1.00 98.12 226 GLN A C 1
ATOM 1747 O O . GLN A 1 226 ? -13.014 3.746 17.230 1.00 98.12 226 GLN A O 1
ATOM 1752 N N . TRP A 1 227 ? -14.180 5.594 16.689 1.00 98.06 227 TRP A N 1
ATOM 1753 C CA . TRP A 1 227 ? -13.036 6.447 16.389 1.00 98.06 227 TRP A CA 1
ATOM 1754 C C . TRP A 1 227 ? -13.087 7.717 17.226 1.00 98.06 227 TRP A C 1
ATOM 1756 O O . TRP A 1 227 ? -14.157 8.267 17.482 1.00 98.06 227 TRP A O 1
ATOM 1766 N N . GLN A 1 228 ? -11.920 8.224 17.595 1.00 96.69 228 GLN A N 1
ATOM 1767 C CA . GLN A 1 228 ? -11.756 9.551 18.179 1.00 96.69 228 GLN A CA 1
ATOM 1768 C C . GLN A 1 228 ? -10.678 10.316 17.385 1.00 96.69 228 GLN A C 1
ATOM 1770 O O . GLN A 1 228 ? -9.781 9.682 16.818 1.00 96.69 228 GLN A O 1
ATOM 1775 N N . PRO A 1 229 ? -10.758 11.657 17.279 1.00 95.88 229 PRO A N 1
ATOM 1776 C CA . PRO A 1 229 ? -9.746 12.438 16.572 1.00 95.88 229 PRO A CA 1
ATOM 1777 C C . PRO A 1 229 ? -8.361 12.200 17.166 1.00 95.88 229 PRO A C 1
ATOM 1779 O O . PRO A 1 229 ? -8.190 12.286 18.384 1.00 95.88 229 PRO A O 1
ATOM 1782 N N . ALA A 1 230 ? -7.372 11.943 16.313 1.00 90.31 230 ALA A N 1
ATOM 1783 C CA . ALA A 1 230 ? -5.992 11.876 16.754 1.00 90.31 230 ALA A CA 1
ATOM 1784 C C . ALA A 1 230 ? -5.572 13.294 17.159 1.00 90.31 230 ALA A C 1
ATOM 1786 O O . ALA A 1 230 ? -5.501 14.202 16.336 1.00 90.31 230 ALA A O 1
ATOM 1787 N N . ARG A 1 231 ? -5.365 13.514 18.457 1.00 75.06 231 ARG A N 1
ATOM 1788 C CA . ARG A 1 231 ? -4.776 14.755 18.962 1.00 75.06 231 ARG A CA 1
ATOM 1789 C C . ARG A 1 231 ? -3.304 14.503 19.220 1.00 75.06 231 ARG A C 1
ATOM 1791 O O . ARG A 1 231 ? -2.954 13.675 20.057 1.00 75.06 231 ARG A O 1
ATOM 1798 N N . TRP A 1 232 ? -2.455 15.219 18.498 1.00 62.12 232 TRP A N 1
ATOM 1799 C CA . TRP A 1 232 ? -1.015 15.205 18.711 1.00 62.12 232 TRP A CA 1
ATOM 1800 C C . TRP A 1 232 ? -0.661 16.408 19.588 1.00 62.12 232 TRP A C 1
ATOM 1802 O O . TRP A 1 232 ? -0.560 17.529 19.099 1.00 62.12 232 TRP A O 1
ATOM 1812 N N . GLY A 1 233 ? -0.569 16.191 20.901 1.00 42.31 233 GLY A N 1
ATOM 1813 C CA . GLY A 1 233 ? -0.222 17.237 21.866 1.00 42.31 233 GLY A CA 1
ATOM 1814 C C . GLY A 1 233 ? -0.564 16.867 23.311 1.00 42.31 233 GLY A C 1
ATOM 1815 O O . GLY A 1 233 ? -1.716 16.557 23.604 1.00 42.31 233 GLY A O 1
ATOM 1816 N N . ASP A 1 234 ? 0.475 16.894 24.149 1.00 34.94 234 ASP A N 1
ATOM 1817 C CA . ASP A 1 234 ? 0.578 16.864 25.617 1.00 34.94 234 ASP A CA 1
ATOM 1818 C C . ASP A 1 234 ? -0.489 16.097 26.427 1.00 34.94 234 ASP A C 1
ATOM 1820 O O . ASP A 1 234 ? -1.527 16.639 26.817 1.00 34.94 234 ASP A O 1
ATOM 1824 N N . ILE A 1 235 ? -0.144 14.856 26.794 1.00 39.22 235 ILE A N 1
ATOM 1825 C CA . ILE A 1 235 ? -0.511 14.256 28.090 1.00 39.22 235 ILE A CA 1
ATOM 1826 C C . ILE A 1 235 ? 0.778 14.034 28.875 1.00 39.22 235 ILE A C 1
ATOM 1828 O O . ILE A 1 235 ? 1.709 13.435 28.287 1.00 39.22 235 ILE A O 1
#

Organism: NCBI:txid1838

InterPro domains:
  IPR025680 Double-stranded DNA deaminase immunity protein DddI [PF14430] (101-229)

pLDDT: mean 91.09, std 11.06, range [34.94, 98.75]